Protein AF-A0A7S2MTI2-F1 (afdb_monomer_lite)

Sequence (235 aa):
GKSGCWNAGWGPCGKGGAKDQQDVSSEEQQRKQAYQQQMQQQEEERQAAAKKEAERRKEEMEKRQKEAEEEKQRREEERRKRQEEEEKRRQESSSALVVRKVIQRLRLATAENFEDLRAELERTQTEQLEKMGAQAEKVLQEAEKAMLAAQEKVDQAIAKRQADEQQRLEDEEKRKEDEARIERLAQEASKQVQEAEGSVVAAEADAARPLREAEAAGAPQGVLEAATAAEGQCE

pLDDT: mean 88.63, std 17.16, range [42.16, 98.75]

Foldseek 3Di:
DDDDDDDDDDDDDDDDDDDDPPVVVVVVVVVVVVVVVVVVVVVVVVVVVVVVVVVVVVVVVVVVVVVVVVVVVVVVVVVVVVVVVVVLVVQLVVLLVVLVVLLVVCLVDELVCNVVSVVVNVVSCVVSVVSNPPCNVVSVVSNVVSNVNSVVVRVVVVVVVVVVVVVVVVVVVVVVVVVVVVVVVVVVVVVVVVVVVVVVVVVVVVLCVLVVVQVVVVDPVSNVVSVVVVVVVVD

Secondary structure (DSSP, 8-state):
------------------S-TTTHHHHHHHHHHHHHHHHHHHHHHHHHHHHHHHHHHHHHHHHHHHHHHHHHHHHHHHHHHHHHHHHHHHHHHHHHHHHHHHHHHHTT--TTTHHHHHHHHHHHHHHHHHHHGGGHHHHHHHHHHHHHHHHHHHHHHHHHHHHHHHHHHHHHHHHHHHHHHHHHHHHHHHHHHHHHHHHHHHHHHHHHHHHHHHHHTT-HHHHHHHHHHHHTT--

Radius of gyration: 69.29 Å; chains: 1; bounding box: 134×48×189 Å

Structure (mmCIF, N/CA/C/O backbone):
data_AF-A0A7S2MTI2-F1
#
_entry.id   AF-A0A7S2MTI2-F1
#
loop_
_atom_site.group_PDB
_atom_site.id
_atom_site.type_symbol
_atom_site.label_atom_id
_atom_site.label_alt_id
_atom_site.label_comp_id
_atom_site.label_asym_id
_atom_site.label_entity_id
_atom_site.label_seq_id
_atom_site.pdbx_PDB_ins_code
_atom_site.Cartn_x
_atom_site.Cartn_y
_atom_site.Cartn_z
_atom_site.occupancy
_atom_site.B_iso_or_equiv
_atom_site.auth_seq_id
_atom_site.auth_comp_id
_atom_site.auth_asym_id
_atom_site.auth_atom_id
_atom_site.pdbx_PDB_model_num
ATOM 1 N N . GLY A 1 1 ? 11.494 28.277 -76.753 1.00 51.06 1 GLY A N 1
ATOM 2 C CA . GLY A 1 1 ? 11.684 29.707 -77.072 1.00 51.06 1 GLY A CA 1
ATOM 3 C C . GLY A 1 1 ? 13.153 30.053 -76.939 1.00 51.06 1 GLY A C 1
ATOM 4 O O . GLY A 1 1 ? 13.762 29.556 -76.003 1.00 51.06 1 GLY A O 1
ATOM 5 N N . LYS A 1 2 ? 13.661 30.897 -77.851 1.00 45.78 2 LYS A N 1
ATOM 6 C CA . LYS A 1 2 ? 15.069 31.253 -78.151 1.00 45.78 2 LYS A CA 1
ATOM 7 C C . LYS A 1 2 ? 15.767 30.243 -79.079 1.00 45.78 2 LYS A C 1
ATOM 9 O O . LYS A 1 2 ? 16.134 29.174 -78.623 1.00 45.78 2 LYS A O 1
ATOM 14 N N . SER A 1 3 ? 15.780 30.375 -80.412 1.00 45.09 3 SER A N 1
ATOM 15 C CA . SER A 1 3 ? 16.169 31.477 -81.325 1.00 45.09 3 SER A CA 1
ATOM 16 C C . SER A 1 3 ? 17.665 31.803 -81.285 1.00 45.09 3 SER A C 1
ATOM 18 O O . SER A 1 3 ? 18.121 32.373 -80.298 1.00 45.09 3 SER A O 1
ATOM 20 N N . GLY A 1 4 ? 18.388 31.544 -82.383 1.00 42.84 4 GLY A N 1
ATOM 21 C CA . GLY A 1 4 ? 19.651 32.238 -82.659 1.00 42.84 4 GLY A CA 1
ATOM 22 C C . GLY A 1 4 ? 20.618 31.550 -83.629 1.00 42.84 4 GLY A C 1
ATOM 23 O O . GLY A 1 4 ? 21.446 30.769 -83.191 1.00 42.84 4 GLY A O 1
ATOM 24 N N . CYS A 1 5 ? 20.535 31.958 -84.904 1.00 45.66 5 CYS A N 1
ATOM 25 C CA . CYS A 1 5 ? 21.661 32.306 -85.800 1.00 45.66 5 CYS A CA 1
ATOM 26 C C . CYS A 1 5 ? 22.634 31.180 -86.225 1.00 45.66 5 CYS A C 1
ATOM 28 O O . CYS A 1 5 ? 23.469 30.740 -85.451 1.00 45.66 5 CYS A O 1
ATOM 30 N N . TRP A 1 6 ? 22.548 30.623 -87.443 1.00 47.53 6 TRP A N 1
ATOM 31 C CA . TRP A 1 6 ? 23.002 31.197 -88.731 1.00 47.53 6 TRP A CA 1
ATOM 32 C C . TRP A 1 6 ? 24.351 31.926 -88.630 1.00 47.53 6 TRP A C 1
ATOM 34 O O . TRP A 1 6 ? 24.385 33.095 -88.260 1.00 47.53 6 TRP A O 1
ATOM 44 N N . ASN A 1 7 ? 25.444 31.272 -89.037 1.00 50.16 7 ASN A N 1
ATOM 45 C CA . ASN A 1 7 ? 26.576 31.993 -89.611 1.00 50.16 7 ASN A CA 1
ATOM 46 C C . ASN A 1 7 ? 27.172 31.213 -90.789 1.00 50.16 7 ASN A C 1
ATOM 48 O O . ASN A 1 7 ? 27.677 30.101 -90.639 1.00 50.16 7 ASN A O 1
ATOM 52 N N . ALA A 1 8 ? 27.035 31.816 -91.966 1.00 50.09 8 ALA A N 1
ATOM 53 C CA . ALA A 1 8 ? 27.554 31.360 -93.239 1.00 50.09 8 ALA A CA 1
ATOM 54 C C . ALA A 1 8 ? 28.997 31.855 -93.394 1.00 50.09 8 ALA A C 1
ATOM 56 O O . ALA A 1 8 ? 29.257 33.050 -93.291 1.00 50.09 8 ALA A O 1
ATOM 57 N N . GLY A 1 9 ? 29.924 30.943 -93.676 1.00 42.16 9 GLY A N 1
ATOM 58 C CA . GLY A 1 9 ? 31.305 31.262 -94.025 1.00 42.16 9 GLY A CA 1
ATOM 59 C C . GLY A 1 9 ? 31.715 30.461 -95.250 1.00 42.16 9 GLY A C 1
ATOM 60 O O . GLY A 1 9 ? 32.072 29.294 -95.138 1.00 42.16 9 GLY A O 1
ATOM 61 N N . TRP A 1 10 ? 31.608 31.088 -96.420 1.00 51.41 10 TRP A N 1
ATOM 62 C CA . TRP A 1 10 ? 32.145 30.594 -97.685 1.00 51.41 10 TRP A CA 1
ATOM 63 C C . TRP A 1 10 ? 33.665 30.811 -97.699 1.00 51.41 10 TRP A C 1
ATOM 65 O O . TRP A 1 10 ? 34.132 31.908 -97.399 1.00 51.41 10 TRP A O 1
ATOM 75 N N . GLY A 1 11 ? 34.433 29.783 -98.065 1.00 44.72 11 GLY A N 1
ATOM 76 C CA . GLY A 1 11 ? 35.893 29.827 -98.178 1.00 44.72 11 GLY A CA 1
ATOM 77 C C . GLY A 1 11 ? 36.414 28.781 -99.176 1.00 44.72 11 GLY A C 1
ATOM 78 O O . GLY A 1 11 ? 35.709 27.821 -99.468 1.00 44.72 11 GLY A O 1
ATOM 79 N N . PRO A 1 12 ? 37.600 28.998 -99.764 1.00 46.00 12 PRO A N 1
ATOM 80 C CA . PRO A 1 12 ? 37.848 28.849 -101.199 1.00 46.00 12 PRO A CA 1
ATOM 81 C C . PRO A 1 12 ? 38.158 27.432 -101.706 1.00 46.00 12 PRO A C 1
ATOM 83 O O . PRO A 1 12 ? 38.791 26.610 -101.050 1.00 46.00 12 PRO A O 1
ATOM 86 N N . CYS A 1 13 ? 37.763 27.220 -102.964 1.00 49.97 13 CYS A N 1
ATOM 87 C CA . CYS A 1 13 ? 38.077 26.077 -103.812 1.00 49.97 13 CYS A CA 1
ATOM 88 C C . CYS A 1 13 ? 39.575 26.069 -104.184 1.00 49.97 13 CYS A C 1
ATOM 90 O O . CYS A 1 13 ? 40.018 26.855 -105.022 1.00 49.97 13 CYS A O 1
ATOM 92 N N . GLY A 1 14 ? 40.353 25.183 -103.556 1.00 43.22 14 GLY A N 1
ATOM 93 C CA . GLY A 1 14 ? 41.738 24.881 -103.920 1.00 43.22 14 GLY A CA 1
ATOM 94 C C . GLY A 1 14 ? 41.812 23.645 -104.818 1.00 43.22 14 GLY A C 1
ATOM 95 O O . GLY A 1 14 ? 41.554 22.532 -104.370 1.00 43.22 14 GLY A O 1
ATOM 96 N N . LYS A 1 15 ? 42.169 23.845 -106.091 1.00 49.91 15 LYS A N 1
ATOM 97 C CA . LYS A 1 15 ? 42.568 22.787 -107.032 1.00 49.91 15 LYS A CA 1
ATOM 98 C C . LYS A 1 15 ? 44.021 22.390 -106.748 1.00 49.91 15 LYS A C 1
ATOM 100 O O . LYS A 1 15 ? 44.898 23.241 -106.856 1.00 49.91 15 LYS A O 1
ATOM 105 N N . GLY A 1 16 ? 44.294 21.115 -106.471 1.00 43.16 16 GLY A N 1
ATOM 106 C CA . GLY A 1 16 ? 45.667 20.609 -106.416 1.00 43.16 16 GLY A CA 1
ATOM 107 C C . GLY A 1 16 ? 45.765 19.102 -106.178 1.00 43.16 16 GLY A C 1
ATOM 108 O O . GLY A 1 16 ? 45.146 18.587 -105.258 1.00 43.16 16 GLY A O 1
ATOM 109 N N . GLY A 1 17 ? 46.582 18.427 -106.995 1.00 43.75 17 GLY A N 1
ATOM 110 C CA . GLY A 1 17 ? 47.286 17.200 -106.602 1.00 43.75 17 GLY A CA 1
ATOM 111 C C . GLY A 1 17 ? 46.591 15.866 -106.875 1.00 43.75 17 GLY A C 1
ATOM 112 O O . GLY A 1 17 ? 46.152 15.195 -105.954 1.00 43.75 17 GLY A O 1
ATOM 113 N N . ALA A 1 18 ? 46.571 15.427 -108.134 1.00 48.16 18 ALA A N 1
ATOM 114 C CA . ALA A 1 18 ? 46.294 14.039 -108.506 1.00 48.16 18 ALA A CA 1
ATOM 115 C C . ALA A 1 18 ? 47.608 13.379 -108.951 1.00 48.16 18 ALA A C 1
ATOM 117 O O . ALA A 1 18 ? 47.920 13.436 -110.139 1.00 48.16 18 ALA A O 1
ATOM 118 N N . LYS A 1 19 ? 48.416 12.867 -108.006 1.00 43.97 19 LYS A N 1
ATOM 119 C CA . LYS A 1 19 ? 49.593 11.991 -108.238 1.00 43.97 19 LYS A CA 1
ATOM 120 C C . LYS A 1 19 ? 50.257 11.576 -106.904 1.00 43.97 19 LYS A C 1
ATOM 122 O O . LYS A 1 19 ? 51.413 11.877 -106.688 1.00 43.97 19 LYS A O 1
ATOM 127 N N . ASP A 1 20 ? 49.511 10.923 -106.009 1.00 49.47 20 ASP A N 1
ATOM 128 C CA . ASP A 1 20 ? 50.047 10.228 -104.811 1.00 49.47 20 ASP A CA 1
ATOM 129 C C . ASP A 1 20 ? 48.994 9.235 -104.274 1.00 49.47 20 ASP A C 1
ATOM 131 O O . ASP A 1 20 ? 48.514 9.312 -103.151 1.00 49.47 20 ASP A O 1
ATOM 135 N N . GLN A 1 21 ? 48.497 8.350 -105.145 1.00 50.41 21 GLN A N 1
ATOM 136 C CA . GLN A 1 21 ? 47.276 7.571 -104.878 1.00 50.41 21 GLN A CA 1
ATOM 137 C C . GLN A 1 21 ? 47.534 6.164 -104.303 1.00 50.41 21 GLN A C 1
ATOM 139 O O . GLN A 1 21 ? 46.580 5.484 -103.937 1.00 50.41 21 GLN A O 1
ATOM 144 N N . GLN A 1 22 ? 48.793 5.718 -104.207 1.00 51.19 22 GLN A N 1
ATOM 145 C CA . GLN A 1 22 ? 49.124 4.357 -103.756 1.00 51.19 22 GLN A CA 1
ATOM 146 C C . GLN A 1 22 ? 49.671 4.266 -102.319 1.00 51.19 22 GLN A C 1
ATOM 148 O O . GLN A 1 22 ? 49.410 3.254 -101.674 1.00 51.19 22 GLN A O 1
ATOM 153 N N . ASP A 1 23 ? 50.292 5.316 -101.765 1.00 55.19 23 ASP A N 1
ATOM 154 C CA . ASP A 1 23 ? 50.734 5.324 -100.352 1.00 55.19 23 ASP A CA 1
ATOM 155 C C . ASP A 1 23 ? 49.615 5.696 -99.355 1.00 55.19 23 ASP A C 1
ATOM 157 O O . ASP A 1 23 ? 49.581 5.198 -98.228 1.00 55.19 23 ASP A O 1
ATOM 161 N N . VAL A 1 24 ? 48.607 6.466 -99.787 1.00 60.56 24 VAL A N 1
ATOM 162 C CA . VAL A 1 24 ? 47.475 6.906 -98.938 1.00 60.56 24 VAL A CA 1
ATOM 163 C C . VAL A 1 24 ? 46.605 5.729 -98.458 1.00 60.56 24 VAL A C 1
ATOM 165 O O . VAL A 1 24 ? 46.012 5.785 -97.380 1.00 60.56 24 VAL A O 1
ATOM 168 N N . SER A 1 25 ? 46.562 4.622 -99.211 1.00 71.56 25 SER A N 1
ATOM 169 C CA . SER A 1 25 ? 45.742 3.451 -98.862 1.00 71.56 25 SER A CA 1
ATOM 170 C C . SER A 1 25 ? 46.295 2.647 -97.676 1.00 71.56 25 SER A C 1
ATOM 172 O O . SER A 1 25 ? 45.511 2.031 -96.953 1.00 71.56 25 SER A O 1
ATOM 174 N N . SER A 1 26 ? 47.617 2.633 -97.466 1.00 78.81 26 SER A N 1
ATOM 175 C CA . SER A 1 26 ? 48.252 1.895 -96.360 1.00 78.81 26 SER A CA 1
ATOM 176 C C . SER A 1 26 ? 48.113 2.653 -95.033 1.00 78.81 26 SER A C 1
ATOM 178 O O . SER A 1 26 ? 47.721 2.075 -94.016 1.00 78.81 26 SER A O 1
ATOM 180 N N . GLU A 1 27 ? 48.317 3.976 -95.050 1.00 81.44 27 GLU A N 1
ATOM 181 C CA . GLU A 1 27 ? 48.109 4.839 -93.878 1.00 81.44 27 GLU A CA 1
ATOM 182 C C . GLU A 1 27 ? 46.642 4.875 -93.428 1.00 81.44 27 GLU A C 1
ATOM 184 O O . GLU A 1 27 ? 46.359 4.870 -92.229 1.00 81.44 27 GLU A O 1
ATOM 189 N N . GLU A 1 28 ? 45.683 4.873 -94.360 1.00 85.25 28 GLU A N 1
ATOM 190 C CA . GLU A 1 28 ? 44.257 4.834 -94.019 1.00 85.25 28 GLU A CA 1
ATOM 191 C C . GLU A 1 28 ? 43.874 3.515 -93.327 1.00 85.25 28 GLU A C 1
ATOM 193 O O . GLU A 1 28 ? 43.095 3.509 -92.368 1.00 85.25 28 GLU A O 1
ATOM 198 N N . GLN A 1 29 ? 44.453 2.393 -93.764 1.00 87.44 29 GLN A N 1
ATOM 199 C CA . GLN A 1 29 ? 44.225 1.091 -93.142 1.00 87.44 29 GLN A CA 1
ATOM 200 C C . GLN A 1 29 ? 44.836 1.019 -91.732 1.00 87.44 29 GLN A C 1
ATOM 202 O O . GLN A 1 29 ? 44.171 0.537 -90.811 1.00 87.44 29 GLN A O 1
ATOM 207 N N . GLN A 1 30 ? 46.035 1.575 -91.527 1.00 88.62 30 GLN A N 1
ATOM 208 C CA . GLN A 1 30 ? 46.644 1.698 -90.195 1.00 88.62 30 GLN A CA 1
ATOM 209 C C . GLN A 1 30 ? 45.837 2.626 -89.271 1.00 88.62 30 GLN A C 1
ATOM 211 O O . GLN A 1 30 ? 45.595 2.280 -88.114 1.00 88.62 30 GLN A O 1
ATOM 216 N N . ARG A 1 31 ? 45.330 3.762 -89.775 1.00 90.88 31 ARG A N 1
ATOM 217 C CA . ARG A 1 31 ? 44.447 4.666 -89.012 1.00 90.88 31 ARG A CA 1
ATOM 218 C C . ARG A 1 31 ? 43.143 3.988 -88.594 1.00 90.88 31 ARG A C 1
ATOM 220 O O . ARG A 1 31 ? 42.704 4.177 -87.462 1.00 90.88 31 ARG A O 1
ATOM 227 N N . LYS A 1 32 ? 42.539 3.171 -89.465 1.00 91.94 32 LYS A N 1
ATOM 228 C CA . LYS A 1 32 ? 41.334 2.388 -89.133 1.00 91.94 32 LYS A CA 1
ATOM 229 C C . LYS A 1 32 ? 41.604 1.360 -88.033 1.00 91.94 32 LYS A C 1
ATOM 231 O O . LYS A 1 32 ? 40.787 1.239 -87.124 1.00 91.94 32 LYS A O 1
ATOM 236 N N . GLN A 1 33 ? 42.740 0.661 -88.078 1.00 92.00 33 GLN A N 1
ATOM 237 C CA . GLN A 1 33 ? 43.124 -0.295 -87.031 1.00 92.00 33 GLN A CA 1
ATOM 238 C C . GLN A 1 33 ? 43.413 0.398 -85.692 1.00 92.00 33 GLN A C 1
ATOM 240 O O . GLN A 1 33 ? 42.895 -0.038 -84.666 1.00 92.00 33 GLN A O 1
ATOM 245 N N . ALA A 1 34 ? 44.156 1.508 -85.696 1.00 93.50 34 ALA A N 1
ATOM 246 C CA . ALA A 1 34 ? 44.421 2.291 -84.488 1.00 93.50 34 ALA A CA 1
ATOM 247 C C . ALA A 1 34 ? 43.129 2.855 -83.871 1.00 93.50 34 ALA A C 1
ATOM 249 O O . ALA A 1 34 ? 42.948 2.802 -82.657 1.00 93.50 34 ALA A O 1
ATOM 250 N N . TYR A 1 35 ? 42.194 3.330 -84.700 1.00 95.12 35 TYR A N 1
ATOM 251 C CA . TYR A 1 35 ? 40.884 3.794 -84.242 1.00 95.12 35 TYR A CA 1
ATOM 252 C C . TYR A 1 35 ? 40.043 2.664 -83.630 1.00 95.12 35 TYR A C 1
ATOM 254 O O . TYR A 1 35 ? 39.445 2.847 -82.572 1.00 95.12 35 TYR A O 1
ATOM 262 N N . GLN A 1 36 ? 40.023 1.479 -84.251 1.00 95.19 36 GLN A N 1
ATOM 263 C CA . GLN A 1 36 ? 39.337 0.310 -83.688 1.00 95.19 36 GLN A CA 1
ATOM 264 C C . GLN A 1 36 ? 39.935 -0.108 -82.340 1.00 95.19 36 GLN A C 1
ATOM 266 O O . GLN A 1 36 ? 39.184 -0.357 -81.400 1.00 95.19 36 GLN A O 1
ATOM 271 N N . GLN A 1 37 ? 41.265 -0.126 -82.223 1.00 95.00 37 GLN A N 1
ATOM 272 C CA . GLN A 1 37 ? 41.947 -0.418 -80.958 1.00 95.00 37 GLN A 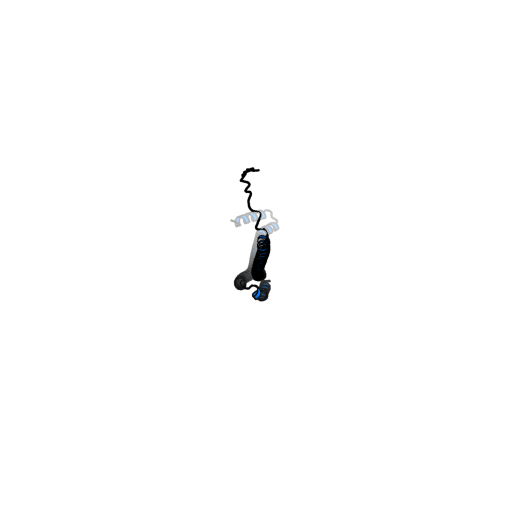CA 1
ATOM 273 C C . GLN A 1 37 ? 41.635 0.634 -79.886 1.00 95.00 37 GLN A C 1
ATOM 275 O O . GLN A 1 37 ? 41.345 0.278 -78.747 1.00 95.00 37 GLN A O 1
ATOM 280 N N . GLN A 1 38 ? 41.616 1.921 -80.244 1.00 95.69 38 GLN A N 1
ATOM 281 C CA . GLN A 1 38 ? 41.264 3.002 -79.320 1.00 95.69 38 GLN A CA 1
ATOM 282 C C . GLN A 1 38 ? 39.811 2.895 -78.830 1.00 95.69 38 GLN A C 1
ATOM 284 O O . GLN A 1 38 ? 39.540 3.107 -77.648 1.00 95.69 38 GLN A O 1
ATOM 289 N N . MET A 1 39 ? 38.877 2.537 -79.715 1.00 96.06 39 MET A N 1
ATOM 290 C CA . MET A 1 39 ? 37.476 2.311 -79.347 1.00 96.06 39 MET A CA 1
ATOM 291 C C . MET A 1 39 ? 37.316 1.109 -78.409 1.00 96.06 39 MET A C 1
ATOM 293 O O . MET A 1 39 ? 36.584 1.211 -77.428 1.00 96.06 39 MET A O 1
ATOM 297 N N . GLN A 1 40 ? 38.027 0.005 -78.666 1.00 95.38 40 GLN A N 1
ATOM 298 C CA . GLN A 1 40 ? 38.024 -1.172 -77.789 1.00 95.38 40 GLN A CA 1
ATOM 299 C C . GLN A 1 40 ? 38.570 -0.842 -76.395 1.00 95.38 40 GLN A C 1
ATOM 301 O O . GLN A 1 40 ? 37.923 -1.163 -75.402 1.00 95.38 40 GLN A O 1
ATOM 306 N N . GLN A 1 41 ? 39.694 -0.123 -76.310 1.00 95.56 41 GLN A N 1
ATOM 307 C CA . GLN A 1 41 ? 40.256 0.319 -75.027 1.00 95.56 41 GLN A CA 1
ATOM 308 C C . GLN A 1 41 ? 39.281 1.217 -74.257 1.00 95.56 41 GLN A C 1
ATOM 310 O O . GLN A 1 41 ? 39.062 1.017 -73.064 1.00 95.56 41 GLN A O 1
ATOM 315 N N . GLN A 1 42 ? 38.635 2.168 -74.938 1.00 95.69 42 GLN A N 1
ATOM 316 C CA . GLN A 1 42 ? 37.648 3.040 -74.301 1.00 95.69 42 GLN A CA 1
ATOM 317 C C . GLN A 1 42 ? 36.423 2.260 -73.796 1.00 95.69 42 GLN A C 1
ATOM 319 O O . GLN A 1 42 ? 35.852 2.603 -72.757 1.00 95.69 42 GLN A O 1
ATOM 324 N N . GLU A 1 43 ? 35.991 1.230 -74.521 1.00 96.44 43 GLU A N 1
ATOM 325 C CA . GLU A 1 43 ? 34.884 0.379 -74.096 1.00 96.44 43 GLU A CA 1
ATOM 326 C C . GLU A 1 43 ? 35.264 -0.476 -72.880 1.00 96.44 43 GLU A C 1
ATOM 328 O O . GLU A 1 43 ? 34.506 -0.514 -71.909 1.00 96.44 43 GLU A O 1
ATOM 333 N N . GLU A 1 44 ? 36.452 -1.082 -72.877 1.00 96.75 44 GLU A N 1
ATOM 334 C CA . GLU A 1 44 ? 36.972 -1.843 -71.736 1.00 96.75 44 GLU A CA 1
ATOM 335 C C . GLU A 1 44 ? 37.110 -0.971 -70.480 1.00 96.75 44 GLU A C 1
ATOM 337 O O . GLU A 1 44 ? 36.664 -1.373 -69.402 1.00 96.75 44 GLU A O 1
ATOM 342 N N . GLU A 1 45 ? 37.631 0.253 -70.606 1.00 96.38 45 GLU A N 1
ATOM 343 C CA . GLU A 1 45 ? 37.718 1.208 -69.496 1.00 96.38 45 GLU A CA 1
ATOM 344 C C . GLU A 1 45 ? 36.335 1.585 -68.949 1.00 96.38 45 GLU A C 1
ATOM 346 O O . GLU A 1 45 ? 36.132 1.612 -67.731 1.00 96.38 45 GLU A O 1
ATOM 351 N N . ARG A 1 46 ? 35.349 1.825 -69.826 1.00 96.31 46 ARG A N 1
ATOM 352 C CA . ARG A 1 46 ? 33.964 2.106 -69.412 1.00 96.31 46 ARG A CA 1
ATOM 353 C C . ARG A 1 46 ? 33.333 0.914 -68.705 1.00 96.31 46 ARG A C 1
ATOM 355 O O . ARG A 1 46 ? 32.675 1.097 -67.681 1.00 96.31 46 ARG A O 1
ATOM 362 N N . GLN A 1 47 ? 33.543 -0.298 -69.214 1.00 96.50 47 GLN A N 1
ATOM 363 C CA . GLN A 1 47 ? 33.041 -1.517 -68.583 1.00 96.50 47 GLN A CA 1
ATOM 364 C C . GLN A 1 47 ? 33.703 -1.758 -67.219 1.00 96.50 47 GLN A C 1
ATOM 366 O O . GLN A 1 47 ? 33.016 -2.120 -66.262 1.00 96.50 47 GLN A O 1
ATOM 371 N N . ALA A 1 48 ? 35.010 -1.520 -67.094 1.00 97.06 48 ALA A N 1
ATOM 372 C CA . ALA A 1 48 ? 35.734 -1.634 -65.831 1.00 97.06 48 ALA A CA 1
ATOM 373 C C . ALA A 1 48 ? 35.264 -0.590 -64.803 1.00 97.06 48 ALA A C 1
ATOM 375 O O . ALA A 1 48 ? 35.007 -0.936 -63.646 1.00 97.06 48 ALA A O 1
ATOM 376 N N . ALA A 1 49 ? 35.077 0.666 -65.221 1.00 96.75 49 ALA A N 1
ATOM 377 C CA . ALA A 1 49 ? 34.549 1.728 -64.367 1.00 96.75 49 ALA A CA 1
ATOM 378 C C . ALA A 1 49 ? 33.121 1.418 -63.888 1.00 96.75 49 ALA A C 1
ATOM 380 O O . ALA A 1 49 ? 32.843 1.517 -62.692 1.00 96.75 49 ALA A O 1
ATOM 381 N N . ALA A 1 50 ? 32.246 0.958 -64.788 1.00 97.12 50 ALA A N 1
ATOM 382 C CA . ALA A 1 50 ? 30.877 0.574 -64.452 1.00 97.12 50 ALA A CA 1
ATOM 383 C C . ALA A 1 50 ? 30.826 -0.612 -63.474 1.00 97.12 50 ALA A C 1
ATOM 385 O O . ALA A 1 50 ? 30.042 -0.593 -62.524 1.00 97.12 50 ALA A O 1
ATOM 386 N N . LYS A 1 51 ? 31.686 -1.627 -63.654 1.00 97.00 51 LYS A N 1
ATOM 387 C CA . LYS A 1 51 ? 31.801 -2.759 -62.717 1.00 97.00 51 LYS A CA 1
ATOM 388 C C . LYS A 1 51 ? 32.251 -2.300 -61.329 1.00 97.00 51 LYS A C 1
ATOM 390 O O . LYS A 1 51 ? 31.622 -2.674 -60.343 1.00 97.00 51 LYS A O 1
ATOM 395 N N . LYS A 1 52 ? 33.270 -1.438 -61.254 1.00 97.38 52 LYS A N 1
ATOM 396 C CA . LYS A 1 52 ? 33.779 -0.891 -59.986 1.00 97.38 52 LYS A CA 1
ATOM 397 C C . LYS A 1 52 ? 32.751 -0.009 -59.269 1.00 97.38 52 LYS A C 1
ATOM 399 O O . LYS A 1 52 ? 32.653 -0.049 -58.046 1.00 97.38 52 LYS A O 1
ATOM 404 N N . GLU A 1 53 ? 31.973 0.783 -60.004 1.00 97.31 53 GLU A N 1
ATOM 405 C CA . GLU A 1 53 ? 30.879 1.575 -59.429 1.00 97.31 53 GLU A CA 1
ATOM 406 C C . GLU A 1 53 ? 29.738 0.681 -58.922 1.00 97.31 53 GLU A C 1
ATOM 408 O O . GLU A 1 53 ? 29.217 0.904 -57.829 1.00 97.31 53 GLU A O 1
ATOM 413 N N . ALA A 1 54 ? 29.376 -0.359 -59.677 1.00 97.31 54 ALA A N 1
ATOM 414 C CA . ALA A 1 54 ? 28.356 -1.318 -59.268 1.00 97.31 54 ALA A CA 1
ATOM 415 C C . ALA A 1 54 ? 28.762 -2.101 -58.007 1.00 97.31 54 ALA A C 1
ATOM 417 O O . ALA A 1 54 ? 27.920 -2.325 -57.140 1.00 97.31 54 ALA A O 1
ATOM 418 N N . GLU A 1 55 ? 30.032 -2.489 -57.885 1.00 97.38 55 GLU A N 1
ATOM 419 C CA . GLU A 1 55 ? 30.576 -3.148 -56.692 1.00 97.38 55 GLU A CA 1
ATOM 420 C C . GLU A 1 55 ? 30.535 -2.221 -55.471 1.00 97.38 55 GLU A C 1
ATOM 422 O O . GLU A 1 55 ? 29.939 -2.583 -54.459 1.00 97.38 55 GLU A O 1
ATOM 427 N N . ARG A 1 56 ? 31.009 -0.972 -55.604 1.00 97.44 56 ARG A N 1
ATOM 428 C CA . ARG A 1 56 ? 30.917 0.039 -54.534 1.00 97.44 56 ARG A CA 1
ATOM 429 C C . ARG A 1 56 ? 29.483 0.281 -54.067 1.00 97.44 56 ARG A C 1
ATOM 431 O O . ARG A 1 56 ? 29.235 0.380 -52.870 1.00 97.44 56 ARG A O 1
ATOM 438 N N . ARG A 1 57 ? 28.523 0.345 -54.997 1.00 97.25 57 ARG A N 1
ATOM 439 C CA . ARG A 1 57 ? 27.098 0.493 -54.656 1.00 97.25 57 ARG A CA 1
ATOM 440 C C . ARG A 1 57 ? 26.546 -0.721 -53.912 1.00 97.25 57 ARG A C 1
ATOM 442 O O . ARG A 1 57 ? 25.721 -0.548 -53.019 1.00 97.25 57 ARG A O 1
ATOM 449 N N . LYS A 1 58 ? 26.973 -1.938 -54.267 1.00 97.56 58 LYS A N 1
ATOM 450 C CA . LYS A 1 58 ? 26.570 -3.159 -53.553 1.00 97.56 58 LYS A CA 1
ATOM 451 C C . LYS A 1 58 ? 27.131 -3.183 -52.134 1.00 97.56 58 LYS A C 1
ATOM 453 O O . LYS A 1 58 ? 26.361 -3.422 -51.213 1.00 97.56 58 LYS A O 1
ATOM 458 N N . GLU A 1 59 ? 28.412 -2.863 -51.958 1.00 97.81 59 GLU A N 1
ATOM 459 C CA . GLU A 1 59 ? 29.046 -2.777 -50.635 1.00 97.81 59 GLU A CA 1
ATOM 460 C C . GLU A 1 59 ? 28.387 -1.710 -49.749 1.00 97.81 59 GLU A C 1
ATOM 462 O O . GLU A 1 59 ? 28.128 -1.959 -48.573 1.00 97.81 59 GLU A O 1
ATOM 467 N N . GLU A 1 60 ? 28.056 -0.538 -50.303 1.00 97.69 60 GLU A N 1
ATOM 468 C CA . GLU A 1 60 ? 27.360 0.523 -49.565 1.00 97.69 60 GLU A CA 1
ATOM 469 C C . GLU A 1 60 ? 25.944 0.098 -49.153 1.00 97.69 60 GLU A C 1
ATOM 471 O O . GLU A 1 60 ? 25.540 0.316 -48.010 1.00 97.69 60 GLU A O 1
ATOM 476 N N . MET A 1 61 ? 25.195 -0.548 -50.053 1.00 97.00 61 MET A N 1
ATOM 477 C CA . MET A 1 61 ? 23.868 -1.072 -49.725 1.00 97.00 61 MET A CA 1
ATOM 478 C C . MET A 1 61 ? 23.935 -2.184 -48.680 1.00 97.00 61 MET A C 1
ATOM 480 O O . MET A 1 61 ? 23.120 -2.184 -47.762 1.00 97.00 61 MET A O 1
ATOM 484 N N . GLU A 1 62 ? 24.901 -3.096 -48.775 1.00 97.75 62 GLU A N 1
ATOM 485 C CA . GLU A 1 62 ? 25.089 -4.163 -47.793 1.00 97.75 62 GLU A CA 1
ATOM 486 C C . GLU A 1 62 ? 25.489 -3.595 -46.427 1.00 97.75 62 GLU A C 1
ATOM 488 O O . GLU A 1 62 ? 24.917 -3.978 -45.408 1.00 97.75 62 GLU A O 1
ATOM 493 N N . LYS A 1 63 ? 26.409 -2.624 -46.390 1.00 97.94 63 LYS A N 1
ATOM 494 C CA . LYS A 1 63 ? 26.790 -1.936 -45.153 1.00 97.94 63 LYS A CA 1
ATOM 495 C C . LYS A 1 63 ? 25.596 -1.217 -44.528 1.00 97.94 63 LYS A C 1
ATOM 497 O O . LYS A 1 63 ? 25.352 -1.369 -43.336 1.00 97.94 63 LYS A O 1
ATOM 502 N N . ARG A 1 64 ? 24.803 -0.507 -45.333 1.00 97.69 64 ARG A N 1
ATOM 503 C CA . ARG A 1 64 ? 23.594 0.181 -44.865 1.00 97.69 64 ARG A CA 1
ATOM 504 C C . ARG A 1 64 ? 22.519 -0.792 -44.379 1.00 97.69 64 ARG A C 1
ATOM 506 O O . ARG A 1 64 ? 21.807 -0.476 -43.432 1.00 97.69 64 ARG A O 1
ATOM 513 N N . GLN A 1 65 ? 22.391 -1.958 -45.011 1.00 96.69 65 GLN A N 1
ATOM 514 C CA . GLN A 1 65 ? 21.486 -3.016 -44.558 1.00 96.69 65 GLN A CA 1
ATOM 515 C C . GLN A 1 65 ? 21.938 -3.599 -43.217 1.00 96.69 65 GLN A C 1
ATOM 517 O O . GLN A 1 65 ? 21.108 -3.712 -42.319 1.00 96.69 65 GLN A O 1
ATOM 522 N N . LYS A 1 66 ? 23.237 -3.878 -43.049 1.00 97.81 66 LYS A N 1
ATOM 523 C CA . LYS A 1 66 ? 23.805 -4.361 -41.780 1.00 97.81 66 LYS A CA 1
ATOM 524 C C . LYS A 1 66 ? 23.623 -3.348 -40.651 1.00 97.81 66 LYS A C 1
ATOM 526 O O . LYS A 1 66 ? 23.112 -3.705 -39.598 1.00 97.81 66 LYS A O 1
ATOM 531 N N . GLU A 1 67 ? 23.947 -2.078 -40.890 1.00 97.75 67 GLU A N 1
ATOM 532 C CA . GLU A 1 67 ? 23.758 -1.011 -39.897 1.00 97.75 67 GLU A CA 1
ATOM 533 C C . GLU A 1 67 ? 22.277 -0.837 -39.515 1.00 97.75 67 GLU A C 1
ATOM 535 O O . GLU A 1 67 ? 21.957 -0.690 -38.337 1.00 97.75 67 GLU A O 1
ATOM 540 N N . ALA A 1 68 ? 21.355 -0.914 -40.484 1.00 98.00 68 ALA A N 1
ATOM 541 C CA . ALA A 1 68 ? 19.919 -0.824 -40.217 1.00 98.00 68 ALA A CA 1
ATOM 542 C C . ALA A 1 68 ? 19.371 -2.044 -39.453 1.00 98.00 68 ALA A C 1
ATOM 544 O O . ALA A 1 68 ? 18.473 -1.895 -38.622 1.00 98.00 68 ALA A O 1
ATOM 545 N N . GLU A 1 69 ? 19.887 -3.244 -39.725 1.00 97.88 69 GLU A N 1
ATOM 546 C CA . GLU A 1 69 ? 19.512 -4.461 -39.004 1.00 97.88 69 GLU A CA 1
ATOM 547 C C . GLU A 1 69 ? 20.036 -4.439 -37.564 1.00 97.88 69 GLU A C 1
ATOM 549 O O . GLU A 1 69 ? 19.259 -4.667 -36.637 1.00 97.88 69 GLU A O 1
ATOM 554 N N . GLU A 1 70 ? 21.303 -4.070 -37.355 1.00 98.00 70 GLU A N 1
ATOM 555 C CA . GLU A 1 70 ? 21.891 -3.913 -36.020 1.00 98.00 70 GLU A CA 1
ATOM 556 C C . GLU A 1 70 ? 21.171 -2.831 -35.202 1.00 98.00 70 GLU A C 1
ATOM 558 O O . GLU A 1 70 ? 20.879 -3.029 -34.020 1.00 98.00 70 GLU A O 1
ATOM 563 N N . GLU A 1 71 ? 20.826 -1.693 -35.814 1.00 97.62 71 GLU A N 1
ATOM 564 C CA . GLU A 1 71 ? 20.057 -0.645 -35.141 1.00 97.62 71 GLU A CA 1
ATOM 565 C C . GLU A 1 71 ? 18.652 -1.134 -34.759 1.00 97.62 71 GLU A C 1
ATOM 567 O O . GLU A 1 71 ? 18.170 -0.855 -33.656 1.00 97.62 71 GLU A O 1
ATOM 572 N N . LYS A 1 72 ? 17.992 -1.893 -35.640 1.00 97.44 72 LYS A N 1
ATOM 573 C CA . LYS A 1 72 ? 16.676 -2.470 -35.357 1.00 97.44 72 LYS A CA 1
ATOM 574 C C . LYS A 1 72 ? 16.746 -3.489 -34.218 1.00 97.44 72 LYS A C 1
ATOM 576 O O . LYS A 1 72 ? 15.910 -3.420 -33.319 1.00 97.44 72 LYS A O 1
ATOM 581 N N . GLN A 1 73 ? 17.754 -4.361 -34.211 1.00 97.94 73 GLN A N 1
ATOM 582 C CA . GLN A 1 73 ? 17.982 -5.325 -33.130 1.00 97.94 73 GLN A CA 1
ATOM 583 C C . GLN A 1 73 ? 18.227 -4.613 -31.792 1.00 97.94 73 GLN A C 1
ATOM 585 O O . GLN A 1 73 ? 17.549 -4.914 -30.811 1.00 97.94 73 GLN A O 1
ATOM 590 N N . ARG A 1 74 ? 19.081 -3.579 -31.761 1.00 98.06 74 ARG A N 1
ATOM 591 C CA . ARG A 1 74 ? 19.311 -2.770 -30.547 1.00 98.06 74 ARG A CA 1
ATOM 592 C C . ARG A 1 74 ? 18.029 -2.121 -30.020 1.00 98.06 74 ARG A C 1
ATOM 594 O O . ARG A 1 74 ? 17.782 -2.137 -28.815 1.00 98.06 74 ARG A O 1
ATOM 601 N N . ARG A 1 75 ? 17.192 -1.573 -30.908 1.00 97.69 75 ARG A N 1
ATOM 602 C CA . ARG A 1 75 ? 15.904 -0.961 -30.531 1.00 97.69 75 ARG A CA 1
ATOM 603 C C . ARG A 1 75 ? 14.905 -1.990 -29.993 1.00 97.69 75 ARG A C 1
ATOM 605 O O . ARG A 1 75 ? 14.149 -1.678 -29.072 1.00 97.69 75 ARG A O 1
ATOM 612 N N . GLU A 1 76 ? 14.873 -3.195 -30.557 1.00 97.75 76 GLU A N 1
ATOM 613 C CA . GLU A 1 76 ? 14.003 -4.279 -30.088 1.00 97.75 76 GLU A CA 1
ATOM 614 C C . GLU A 1 76 ? 14.444 -4.811 -28.716 1.00 97.75 76 GLU A C 1
ATOM 616 O O . GLU A 1 76 ? 13.595 -4.995 -27.842 1.00 97.75 76 GLU A O 1
ATOM 621 N N . GLU A 1 77 ? 15.750 -4.964 -28.480 1.00 97.88 77 GLU A N 1
ATOM 622 C CA . GLU A 1 77 ? 16.301 -5.366 -27.179 1.00 97.88 77 GLU A CA 1
ATOM 623 C C . GLU A 1 77 ? 16.038 -4.326 -26.082 1.00 97.88 77 GLU A C 1
ATOM 625 O O . GLU A 1 77 ? 15.578 -4.683 -24.994 1.00 97.88 77 GLU A O 1
ATOM 630 N N . GLU A 1 78 ? 16.253 -3.035 -26.359 1.00 97.88 78 GLU A N 1
ATOM 631 C CA . GLU A 1 78 ? 15.959 -1.962 -25.400 1.00 97.88 78 GLU A CA 1
ATOM 632 C C . GLU A 1 78 ? 14.462 -1.911 -25.064 1.00 97.88 78 GLU A C 1
ATOM 634 O O . GLU A 1 78 ? 14.076 -1.823 -23.892 1.00 97.88 78 GLU A O 1
ATOM 639 N N . ARG A 1 79 ? 13.596 -2.029 -26.080 1.00 97.50 79 ARG A N 1
ATOM 640 C CA . ARG A 1 79 ? 12.143 -2.073 -25.884 1.00 97.50 79 ARG A CA 1
ATOM 641 C C . ARG A 1 79 ? 11.732 -3.286 -25.056 1.00 97.50 79 ARG A C 1
ATOM 643 O O . ARG A 1 79 ? 10.890 -3.138 -24.170 1.00 97.50 79 ARG A O 1
ATOM 650 N N . ARG A 1 80 ? 12.320 -4.455 -25.315 1.00 97.75 80 ARG A N 1
ATOM 651 C CA . ARG A 1 80 ? 12.051 -5.679 -24.557 1.00 97.75 80 ARG A CA 1
ATOM 652 C C . ARG A 1 80 ? 12.478 -5.529 -23.098 1.00 97.75 80 ARG A C 1
ATOM 654 O O . ARG A 1 80 ? 11.667 -5.776 -22.212 1.00 97.75 80 ARG A O 1
ATOM 661 N N . LYS A 1 81 ? 13.690 -5.031 -22.836 1.00 98.31 81 LYS A N 1
ATOM 662 C CA . LYS A 1 81 ? 14.172 -4.781 -21.469 1.00 98.31 81 LYS A CA 1
ATOM 663 C C . LYS A 1 81 ? 13.265 -3.803 -20.717 1.00 98.31 81 LYS A C 1
ATOM 665 O O . LYS A 1 81 ? 12.906 -4.049 -19.568 1.00 98.31 81 LYS A O 1
ATOM 670 N N . ARG A 1 82 ? 12.826 -2.729 -21.380 1.00 98.12 82 ARG A N 1
ATOM 671 C CA . ARG A 1 82 ? 11.896 -1.751 -20.797 1.00 98.12 82 ARG A CA 1
ATOM 672 C C . ARG A 1 82 ? 10.531 -2.361 -20.465 1.00 98.12 82 ARG A C 1
ATOM 674 O O . ARG A 1 82 ? 9.960 -2.026 -19.431 1.00 98.12 82 ARG A O 1
ATOM 681 N N . GLN A 1 83 ? 10.014 -3.246 -21.318 1.00 98.12 83 GLN A N 1
ATOM 682 C CA . GLN A 1 83 ? 8.755 -3.955 -21.068 1.00 98.12 83 GLN A CA 1
ATOM 683 C C . GLN A 1 83 ? 8.868 -4.917 -19.881 1.00 98.12 83 GLN A C 1
ATOM 685 O O . GLN A 1 83 ? 7.990 -4.912 -19.023 1.00 98.12 83 GLN A O 1
ATOM 690 N N . GLU A 1 84 ? 9.961 -5.679 -19.789 1.00 97.75 84 GLU A N 1
ATOM 691 C CA . GLU A 1 84 ? 10.208 -6.602 -18.673 1.00 97.75 84 GLU A CA 1
ATOM 692 C C . GLU A 1 84 ? 10.334 -5.854 -17.329 1.00 97.75 84 GLU A C 1
ATOM 694 O O . GLU A 1 84 ? 9.792 -6.293 -16.314 1.00 97.75 84 GLU A O 1
ATOM 699 N N . GLU A 1 85 ? 10.997 -4.693 -17.302 1.00 97.12 85 GLU A N 1
ATOM 700 C CA . GLU A 1 85 ? 11.083 -3.848 -16.101 1.00 97.12 85 GLU A CA 1
ATOM 701 C C . GLU A 1 85 ? 9.727 -3.237 -15.706 1.00 97.12 85 GLU A C 1
ATOM 703 O O . GLU A 1 85 ? 9.388 -3.187 -14.520 1.00 97.12 85 GLU A O 1
ATOM 708 N N . GLU A 1 86 ? 8.928 -2.782 -16.675 1.00 97.69 86 GLU A N 1
ATOM 709 C CA . GLU A 1 86 ? 7.591 -2.246 -16.404 1.00 97.69 86 GLU A CA 1
ATOM 710 C C . GLU A 1 86 ? 6.636 -3.335 -15.901 1.00 97.69 86 GLU A C 1
ATOM 712 O O . GLU A 1 86 ? 5.871 -3.099 -14.963 1.00 97.69 86 GLU A O 1
ATOM 717 N N . GLU A 1 87 ? 6.698 -4.536 -16.476 1.00 97.81 87 GLU A N 1
ATOM 718 C CA . GLU A 1 87 ? 5.898 -5.673 -16.030 1.00 97.81 87 GLU A CA 1
ATOM 719 C C . GLU A 1 87 ? 6.245 -6.066 -14.591 1.00 97.81 87 GLU A C 1
ATOM 721 O O . GLU A 1 87 ? 5.336 -6.205 -13.771 1.00 97.81 87 GLU A O 1
ATOM 726 N N . LYS A 1 88 ? 7.536 -6.121 -14.239 1.00 97.62 88 LYS A N 1
ATOM 727 C CA . LYS A 1 88 ? 7.974 -6.335 -12.850 1.00 97.62 88 LYS A CA 1
ATOM 728 C C . LYS A 1 88 ? 7.410 -5.272 -11.910 1.00 97.62 88 LYS A C 1
ATOM 730 O O . LYS A 1 88 ? 6.788 -5.612 -10.908 1.00 97.62 88 LYS A O 1
ATOM 735 N N . ARG A 1 89 ? 7.508 -3.986 -12.267 1.00 98.00 89 ARG A N 1
ATOM 736 C CA . ARG A 1 89 ? 6.934 -2.892 -11.457 1.00 98.00 89 ARG A CA 1
ATOM 737 C C . ARG A 1 89 ? 5.416 -2.999 -11.295 1.00 98.00 89 ARG A C 1
ATOM 739 O O . ARG A 1 89 ? 4.882 -2.660 -10.233 1.00 98.00 89 ARG A O 1
ATOM 746 N N . ARG A 1 90 ? 4.703 -3.448 -12.333 1.00 98.12 90 ARG A N 1
ATOM 747 C CA . ARG A 1 90 ? 3.254 -3.696 -12.270 1.00 98.12 90 ARG A CA 1
ATOM 748 C C . ARG A 1 90 ? 2.938 -4.868 -11.345 1.00 98.12 90 ARG A C 1
ATOM 750 O O . ARG A 1 90 ? 2.031 -4.740 -10.526 1.00 98.12 90 ARG A O 1
ATOM 757 N N . GLN A 1 91 ? 3.697 -5.961 -11.427 1.00 98.06 91 GLN A N 1
ATOM 758 C CA . GLN A 1 91 ? 3.549 -7.122 -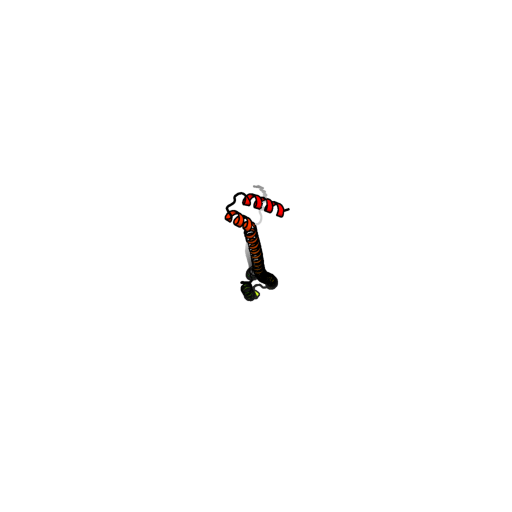10.545 1.00 98.06 91 GLN A CA 1
ATOM 759 C C . GLN A 1 91 ? 3.801 -6.744 -9.077 1.00 98.06 91 GLN A C 1
ATOM 761 O O . GLN A 1 91 ? 2.944 -7.019 -8.232 1.00 98.06 91 GLN A O 1
ATOM 766 N N . GLU A 1 92 ? 4.880 -6.012 -8.789 1.00 98.06 92 GLU A N 1
ATOM 767 C CA . GLU A 1 92 ? 5.192 -5.485 -7.452 1.00 98.06 92 GLU A CA 1
ATOM 768 C C . GLU A 1 92 ? 4.048 -4.631 -6.897 1.00 98.06 92 GLU A C 1
ATOM 770 O O . GLU A 1 92 ? 3.549 -4.872 -5.795 1.00 98.06 92 GLU A O 1
ATOM 775 N N . SER A 1 93 ? 3.568 -3.677 -7.699 1.00 98.19 93 SER A N 1
ATOM 776 C CA . SER A 1 93 ? 2.483 -2.775 -7.301 1.00 98.19 93 SER A CA 1
ATOM 777 C C . SER A 1 93 ? 1.163 -3.519 -7.088 1.00 98.19 93 SER A C 1
ATOM 779 O O . SER A 1 93 ? 0.425 -3.220 -6.150 1.00 98.19 93 SER A O 1
ATOM 781 N N . SER A 1 94 ? 0.854 -4.502 -7.937 1.00 98.38 94 SER A N 1
ATOM 782 C CA . SER A 1 94 ? -0.361 -5.310 -7.805 1.00 98.38 94 SER A CA 1
ATOM 783 C C . SER A 1 94 ? -0.346 -6.159 -6.532 1.00 98.38 94 SER A C 1
ATOM 785 O O . SER A 1 94 ? -1.342 -6.184 -5.810 1.00 98.38 94 SER A O 1
ATOM 787 N N . SER A 1 95 ? 0.800 -6.761 -6.201 1.00 98.44 95 SER A N 1
ATOM 788 C CA . SER A 1 95 ? 0.986 -7.579 -4.998 1.00 98.44 95 SER A CA 1
ATOM 789 C C . SER A 1 95 ? 0.879 -6.721 -3.733 1.00 98.44 95 SER A C 1
ATOM 791 O O . SER A 1 95 ? 0.158 -7.067 -2.796 1.00 98.44 95 SER A O 1
ATOM 793 N N . ALA A 1 96 ? 1.484 -5.528 -3.744 1.00 98.44 96 ALA A N 1
ATOM 794 C CA . ALA A 1 96 ? 1.369 -4.560 -2.656 1.00 98.44 96 ALA A CA 1
ATOM 795 C C . ALA A 1 96 ? -0.079 -4.088 -2.422 1.00 98.44 96 ALA A C 1
ATOM 797 O O . ALA A 1 96 ? -0.501 -3.913 -1.277 1.00 98.44 96 ALA A O 1
ATOM 798 N N . LEU A 1 97 ? -0.872 -3.904 -3.487 1.00 98.50 97 LEU A N 1
ATOM 799 C CA . LEU A 1 97 ? -2.285 -3.526 -3.368 1.00 98.50 97 LEU A CA 1
ATOM 800 C C . LEU A 1 97 ? -3.130 -4.604 -2.682 1.00 98.50 97 LEU A C 1
ATOM 802 O O . LEU A 1 97 ? -4.058 -4.254 -1.951 1.00 98.50 97 LEU A O 1
ATOM 806 N N . VAL A 1 98 ? -2.826 -5.888 -2.890 1.00 98.62 98 VAL A N 1
ATOM 807 C CA . VAL A 1 98 ? -3.529 -6.988 -2.210 1.00 98.62 98 VAL A CA 1
ATOM 808 C C . VAL A 1 98 ? -3.323 -6.884 -0.699 1.00 98.62 98 VAL A C 1
ATOM 810 O O . VAL A 1 98 ? -4.306 -6.824 0.038 1.00 98.62 98 VAL A O 1
ATOM 813 N N . VAL A 1 99 ? -2.075 -6.741 -0.242 1.00 98.69 99 VAL A N 1
ATOM 814 C CA . VAL A 1 99 ? -1.756 -6.578 1.188 1.00 98.69 99 VAL A CA 1
ATOM 815 C C . VAL A 1 99 ? -2.412 -5.314 1.757 1.00 98.69 99 VAL A C 1
ATOM 817 O O . VAL A 1 99 ? -3.058 -5.366 2.803 1.00 98.69 99 VAL A O 1
ATOM 820 N N . ARG A 1 100 ? -2.351 -4.183 1.038 1.00 98.62 100 ARG A N 1
ATOM 821 C CA . ARG A 1 100 ? -2.988 -2.922 1.464 1.00 98.62 100 ARG A CA 1
ATOM 822 C C . ARG A 1 100 ? -4.497 -3.032 1.661 1.00 98.62 100 ARG A C 1
ATOM 824 O O . ARG A 1 100 ? -5.030 -2.386 2.561 1.00 98.62 100 ARG A O 1
ATOM 831 N N . LYS A 1 101 ? -5.195 -3.851 0.871 1.00 98.75 101 LYS A N 1
ATOM 832 C CA . LYS A 1 101 ? -6.630 -4.112 1.079 1.00 98.75 101 LYS A CA 1
ATOM 833 C C . LYS A 1 101 ? -6.894 -4.841 2.397 1.00 98.75 101 LYS A C 1
ATOM 835 O O . LYS A 1 101 ? -7.875 -4.525 3.067 1.00 98.75 101 LYS A O 1
ATOM 840 N N . VAL A 1 102 ? -6.037 -5.787 2.789 1.00 98.75 102 VAL A N 1
ATOM 841 C CA . VAL A 1 102 ? -6.148 -6.457 4.098 1.00 98.75 102 VAL A CA 1
ATOM 842 C C . VAL A 1 102 ? -5.859 -5.468 5.229 1.00 98.75 102 VAL A C 1
ATOM 844 O O . VAL A 1 102 ? -6.652 -5.364 6.157 1.00 98.75 102 VAL A O 1
ATOM 847 N N . ILE A 1 103 ? -4.813 -4.642 5.092 1.00 98.56 103 ILE A N 1
ATOM 848 C CA . ILE A 1 103 ? -4.485 -3.563 6.045 1.00 98.56 103 ILE A CA 1
ATOM 849 C C . ILE A 1 103 ? -5.675 -2.611 6.243 1.00 98.56 103 ILE A C 1
ATOM 851 O O . ILE A 1 103 ? -5.995 -2.230 7.368 1.00 98.56 103 ILE A O 1
ATOM 855 N N . GLN A 1 104 ? -6.348 -2.211 5.160 1.00 98.69 104 GLN A N 1
ATOM 856 C CA . GLN A 1 104 ? -7.527 -1.345 5.244 1.00 98.69 104 GLN A CA 1
ATOM 857 C C . GLN A 1 104 ? -8.685 -2.006 6.001 1.00 98.69 104 GLN A C 1
ATOM 859 O O . GLN A 1 104 ? -9.308 -1.338 6.824 1.00 98.69 104 GLN A O 1
ATOM 864 N N . ARG A 1 105 ? -8.943 -3.301 5.772 1.00 98.62 105 ARG A N 1
ATOM 865 C CA . ARG A 1 105 ? -9.948 -4.063 6.534 1.00 98.62 105 ARG A CA 1
ATOM 866 C C . ARG A 1 105 ? -9.572 -4.172 8.011 1.00 98.62 105 ARG A C 1
ATOM 868 O O . ARG A 1 105 ? -10.420 -3.918 8.859 1.00 98.62 105 ARG A O 1
ATOM 875 N N . LEU A 1 106 ? -8.301 -4.435 8.316 1.00 98.62 106 LEU A N 1
ATOM 876 C CA . LEU A 1 106 ? -7.795 -4.522 9.687 1.00 98.62 106 LEU A CA 1
ATOM 877 C C . LEU A 1 106 ? -8.002 -3.218 10.477 1.00 98.62 106 LEU A C 1
ATOM 879 O O . LEU A 1 106 ? -8.351 -3.250 11.650 1.00 98.62 106 LEU A O 1
ATOM 883 N N . ARG A 1 107 ? -7.873 -2.045 9.843 1.00 98.38 107 ARG A N 1
ATOM 884 C CA . ARG A 1 107 ? -8.127 -0.744 10.508 1.00 98.38 107 ARG A CA 1
ATOM 885 C C . ARG A 1 107 ? -9.578 -0.535 10.955 1.00 98.38 107 ARG A C 1
ATOM 887 O O . ARG A 1 107 ? -9.827 0.344 11.790 1.00 98.38 107 ARG A O 1
ATOM 894 N N . LEU A 1 108 ? -10.505 -1.280 10.353 1.00 98.00 108 LEU A N 1
ATOM 895 C CA . LEU A 1 108 ? -11.935 -1.305 10.659 1.00 98.00 108 LEU A CA 1
ATOM 896 C C . LEU A 1 108 ? -12.323 -2.560 11.459 1.00 98.00 108 LEU A C 1
ATOM 898 O O . LEU A 1 108 ? -13.509 -2.868 11.567 1.00 98.00 108 LEU A O 1
ATOM 902 N N . ALA A 1 109 ? -11.340 -3.293 11.990 1.00 98.12 109 ALA A N 1
ATOM 903 C CA . ALA A 1 109 ? -11.590 -4.477 12.789 1.00 98.12 109 ALA A CA 1
ATOM 904 C C . ALA A 1 109 ? -12.351 -4.140 14.081 1.00 98.12 109 ALA A C 1
ATOM 906 O O . ALA A 1 109 ? -12.238 -3.060 14.663 1.00 98.12 109 ALA A O 1
ATOM 907 N N . THR A 1 110 ? -13.125 -5.120 14.514 1.00 98.00 110 THR A N 1
ATOM 908 C CA . THR A 1 110 ? -13.857 -5.202 15.775 1.00 98.00 110 THR A CA 1
ATOM 909 C C . THR A 1 110 ? -13.224 -6.302 16.623 1.00 98.00 110 THR A C 1
ATOM 911 O O . THR A 1 110 ? -12.500 -7.144 16.097 1.00 98.00 110 THR A O 1
ATOM 914 N N . ALA A 1 111 ? -13.519 -6.340 17.923 1.00 97.69 111 ALA A N 1
ATOM 915 C CA . ALA A 1 111 ? -12.940 -7.342 18.823 1.00 97.69 111 ALA A CA 1
ATOM 916 C C . ALA A 1 111 ? -13.189 -8.799 18.376 1.00 97.69 111 ALA A C 1
ATOM 918 O O . ALA A 1 111 ? -12.375 -9.669 18.650 1.00 97.69 111 ALA A O 1
ATOM 919 N N . GLU A 1 112 ? -14.287 -9.057 17.661 1.00 97.38 112 GLU A N 1
ATOM 920 C CA . GLU A 1 112 ? -14.681 -10.403 17.224 1.00 97.38 112 GLU A CA 1
ATOM 921 C C . GLU A 1 112 ? -13.929 -10.885 15.976 1.00 97.38 112 GLU A C 1
ATOM 923 O O . GLU A 1 112 ? -13.732 -12.082 15.817 1.00 97.38 112 GLU A O 1
ATOM 928 N N . ASN A 1 113 ? -13.500 -9.974 15.093 1.00 98.12 113 ASN A N 1
ATOM 929 C CA . ASN A 1 113 ? -12.874 -10.323 13.808 1.00 98.12 113 ASN A CA 1
ATOM 930 C C . ASN A 1 113 ? -11.389 -9.932 13.710 1.00 98.12 113 ASN A C 1
ATOM 932 O O . ASN A 1 113 ? -10.765 -10.142 12.669 1.00 98.12 113 ASN A O 1
ATOM 936 N N . PHE A 1 114 ? -10.829 -9.331 14.761 1.00 98.31 114 PHE A N 1
ATOM 937 C CA . PHE A 1 114 ? -9.453 -8.844 14.766 1.00 98.31 114 PHE A CA 1
ATOM 938 C C . PHE A 1 114 ? -8.434 -9.973 14.567 1.00 98.31 114 PHE A C 1
ATOM 940 O O . PHE A 1 114 ? -7.555 -9.847 13.716 1.00 98.31 114 PHE A O 1
ATOM 947 N N . GLU A 1 115 ? -8.590 -11.088 15.286 1.00 98.12 115 GLU A N 1
ATOM 948 C CA . GLU A 1 115 ? -7.678 -12.238 15.193 1.00 98.12 115 GLU A CA 1
ATOM 949 C C . GLU A 1 115 ? -7.698 -12.883 13.799 1.00 98.12 115 GLU A C 1
ATOM 951 O O . GLU A 1 115 ? -6.643 -13.155 13.221 1.00 98.12 115 GLU A O 1
ATOM 956 N N . ASP A 1 116 ? -8.883 -13.031 13.199 1.00 98.38 116 ASP A N 1
ATOM 957 C CA . ASP A 1 116 ? -9.023 -13.572 11.843 1.00 98.38 116 ASP A CA 1
ATOM 958 C C . ASP A 1 116 ? -8.337 -12.673 10.801 1.00 98.38 116 ASP A C 1
ATOM 960 O O . ASP A 1 116 ? -7.601 -13.155 9.934 1.00 98.38 116 ASP A O 1
ATOM 964 N N . LEU A 1 117 ? -8.532 -11.351 10.893 1.00 98.50 117 LEU A N 1
ATOM 965 C CA . LEU A 1 117 ? -7.912 -10.381 9.981 1.00 98.50 117 LEU A CA 1
ATOM 966 C C . LEU A 1 117 ? -6.396 -10.278 10.179 1.00 98.50 117 LEU A C 1
ATOM 968 O O . LEU A 1 117 ? -5.671 -10.025 9.212 1.00 98.50 117 LEU A O 1
ATOM 972 N N . ARG A 1 118 ? -5.904 -10.481 11.405 1.00 98.44 118 ARG A N 1
ATOM 973 C CA . ARG A 1 118 ? -4.472 -10.564 11.702 1.00 98.44 118 ARG A CA 1
ATOM 974 C C . ARG A 1 118 ? -3.851 -11.793 11.040 1.00 98.44 118 ARG A C 1
ATOM 976 O O . ARG A 1 118 ? -2.866 -11.649 10.317 1.00 98.44 118 ARG A O 1
ATOM 983 N N . ALA A 1 119 ? -4.459 -12.965 11.207 1.00 98.50 119 ALA A N 1
ATOM 984 C CA . ALA A 1 119 ? -4.003 -14.191 10.558 1.00 98.50 119 ALA A CA 1
ATOM 985 C C . ALA A 1 119 ? -4.060 -14.083 9.020 1.00 98.50 119 ALA A C 1
ATOM 987 O O . ALA A 1 119 ? -3.131 -14.506 8.326 1.00 98.50 119 ALA A O 1
ATOM 988 N N . GLU A 1 120 ? -5.114 -13.465 8.469 1.00 98.44 120 GLU A N 1
ATOM 989 C CA . GLU A 1 120 ? -5.226 -13.193 7.030 1.00 98.44 120 GLU A CA 1
ATOM 990 C C . GLU A 1 120 ? -4.101 -12.266 6.540 1.00 98.44 120 GLU A C 1
ATOM 992 O O . GLU A 1 120 ? -3.525 -12.503 5.472 1.00 98.44 120 GLU A O 1
ATOM 997 N N . LEU A 1 121 ? -3.758 -11.227 7.310 1.00 98.50 121 LEU A N 1
ATOM 998 C CA . LEU A 1 121 ? -2.675 -10.303 6.979 1.00 98.50 121 LEU A CA 1
ATOM 999 C C . LEU A 1 121 ? -1.315 -11.003 6.982 1.00 98.50 121 LEU A C 1
ATOM 1001 O O . LEU A 1 121 ? -0.578 -10.858 6.009 1.00 98.50 121 LEU A O 1
ATOM 1005 N N . GLU A 1 122 ? -1.002 -11.773 8.025 1.00 98.44 122 GLU A N 1
ATOM 1006 C CA . GLU A 1 122 ? 0.254 -12.527 8.136 1.00 98.44 122 GLU A CA 1
ATOM 1007 C C . GLU A 1 122 ? 0.405 -13.506 6.965 1.00 98.44 122 GLU A C 1
ATOM 1009 O O . GLU A 1 122 ? 1.416 -13.487 6.258 1.00 98.44 122 GLU A O 1
ATOM 1014 N N . ARG A 1 123 ? -0.649 -14.274 6.663 1.00 98.62 123 ARG A N 1
ATOM 1015 C CA . ARG A 1 123 ? -0.673 -15.188 5.516 1.00 98.62 123 ARG A CA 1
ATOM 1016 C C . ARG A 1 123 ? -0.461 -14.456 4.190 1.00 98.62 123 ARG A C 1
ATOM 1018 O O . ARG A 1 123 ? 0.380 -14.860 3.388 1.00 98.62 123 ARG A O 1
ATOM 1025 N N . THR A 1 124 ? -1.198 -13.369 3.957 1.00 98.38 124 THR A N 1
ATOM 1026 C CA . THR A 1 124 ? -1.103 -12.598 2.706 1.00 98.38 124 THR A CA 1
ATOM 1027 C C . THR A 1 124 ? 0.275 -11.954 2.558 1.00 98.38 124 THR A C 1
ATOM 1029 O O . THR A 1 124 ? 0.806 -11.889 1.451 1.00 98.38 124 THR A O 1
ATOM 1032 N N . GLN A 1 125 ? 0.886 -11.498 3.654 1.00 98.19 125 GLN A N 1
ATOM 1033 C CA . GLN A 1 125 ? 2.253 -10.988 3.636 1.00 98.19 125 GLN A CA 1
ATOM 1034 C C . GLN A 1 125 ? 3.238 -12.076 3.234 1.00 98.19 125 GLN A C 1
ATOM 1036 O O . GLN A 1 125 ? 4.006 -11.842 2.309 1.00 98.19 125 GLN A O 1
ATOM 1041 N N . THR A 1 126 ? 3.189 -13.265 3.846 1.00 98.25 126 THR A N 1
ATOM 1042 C CA . THR A 1 126 ? 4.079 -14.376 3.474 1.00 98.25 126 THR A CA 1
ATOM 1043 C C . THR A 1 126 ? 3.926 -14.760 1.999 1.00 98.25 126 THR A C 1
ATOM 1045 O O . THR A 1 126 ? 4.925 -14.935 1.309 1.00 98.25 126 THR A O 1
ATOM 1048 N N . GLU A 1 127 ? 2.695 -14.824 1.482 1.00 98.25 127 GLU A N 1
ATOM 1049 C CA . GLU A 1 127 ? 2.422 -15.191 0.083 1.00 98.25 127 GLU A CA 1
ATOM 1050 C C . GLU A 1 127 ? 2.870 -14.126 -0.942 1.00 98.25 127 GLU A C 1
ATOM 1052 O O . GLU A 1 127 ? 3.176 -14.462 -2.091 1.00 98.25 127 GLU A O 1
ATOM 1057 N N . GLN A 1 128 ? 2.879 -12.841 -0.566 1.00 98.25 128 GLN A N 1
ATOM 1058 C CA . GLN A 1 128 ? 3.177 -11.725 -1.477 1.00 98.25 128 GLN A CA 1
ATOM 1059 C C . GLN A 1 128 ? 4.562 -11.094 -1.261 1.00 98.25 128 GLN A C 1
ATOM 1061 O O . GLN A 1 128 ? 4.980 -10.285 -2.093 1.00 98.25 128 GLN A O 1
ATOM 1066 N N . LEU A 1 129 ? 5.290 -11.468 -0.201 1.00 97.50 129 LEU A N 1
ATOM 1067 C CA . LEU A 1 129 ? 6.546 -10.826 0.207 1.00 97.50 129 LEU A CA 1
ATOM 1068 C C . LEU A 1 129 ? 7.581 -10.794 -0.922 1.00 97.50 129 LEU A C 1
ATOM 1070 O O . LEU A 1 129 ? 8.129 -9.739 -1.234 1.00 97.50 129 LEU A O 1
ATOM 1074 N N . GLU A 1 130 ? 7.797 -11.934 -1.579 1.00 97.25 130 GLU A N 1
ATOM 1075 C CA . GLU A 1 130 ? 8.775 -12.059 -2.667 1.00 97.25 130 GLU A CA 1
ATOM 1076 C C . GLU A 1 130 ? 8.367 -11.264 -3.916 1.00 97.25 130 GLU A C 1
ATOM 1078 O O . GLU A 1 130 ? 9.217 -10.734 -4.629 1.00 97.25 130 GLU A O 1
ATOM 1083 N N . LYS A 1 131 ? 7.058 -11.134 -4.171 1.00 98.19 131 LYS A N 1
ATOM 1084 C CA . LYS A 1 131 ? 6.523 -10.461 -5.366 1.00 98.19 131 LYS A CA 1
ATOM 1085 C C . LYS A 1 131 ? 6.510 -8.944 -5.242 1.00 98.19 131 LYS A C 1
ATOM 1087 O O . LYS A 1 131 ? 6.445 -8.262 -6.257 1.00 98.19 131 LYS A O 1
ATOM 1092 N N . MET A 1 132 ? 6.533 -8.406 -4.025 1.00 97.88 132 MET A N 1
ATOM 1093 C CA . MET A 1 132 ? 6.447 -6.964 -3.777 1.00 97.88 132 MET A CA 1
ATOM 1094 C C . MET A 1 132 ? 7.756 -6.207 -4.030 1.00 97.88 132 MET A C 1
ATOM 1096 O O . MET A 1 132 ? 7.712 -4.986 -4.203 1.00 97.88 132 MET A O 1
ATOM 1100 N N . GLY A 1 133 ? 8.902 -6.896 -4.044 1.00 97.38 133 GLY A N 1
ATOM 1101 C CA . GLY A 1 133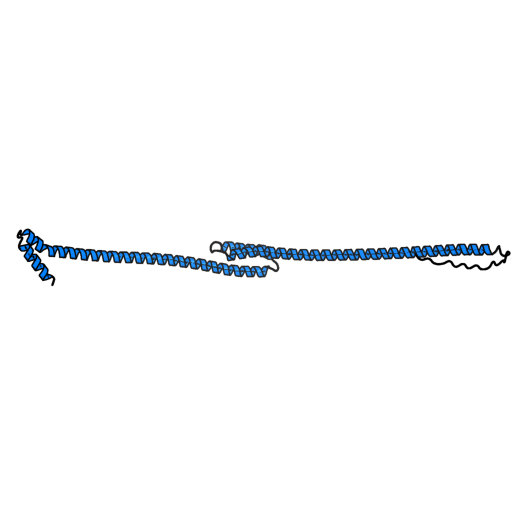 ? 10.205 -6.306 -4.360 1.00 97.38 133 GLY A CA 1
ATOM 1102 C C . GLY A 1 133 ? 10.496 -5.044 -3.541 1.00 97.38 133 GLY A C 1
ATOM 1103 O O . GLY A 1 133 ? 10.458 -5.055 -2.309 1.00 97.38 133 GLY A O 1
ATOM 1104 N N . ALA A 1 134 ? 10.728 -3.921 -4.226 1.00 97.50 134 ALA A N 1
ATOM 1105 C CA . ALA A 1 134 ? 11.056 -2.639 -3.593 1.00 97.50 134 ALA A CA 1
ATOM 1106 C C . ALA A 1 134 ? 9.921 -2.031 -2.738 1.00 97.50 134 ALA A C 1
ATOM 1108 O O . ALA A 1 134 ? 10.166 -1.111 -1.955 1.00 97.50 134 ALA A O 1
ATOM 1109 N N . GLN A 1 135 ? 8.675 -2.498 -2.879 1.00 98.06 135 GLN A N 1
ATOM 1110 C CA . GLN A 1 135 ? 7.540 -1.998 -2.089 1.00 98.06 135 GLN A CA 1
ATOM 1111 C C . GLN A 1 135 ? 7.354 -2.730 -0.751 1.00 98.06 135 GLN A C 1
ATOM 1113 O O . GLN A 1 135 ? 6.583 -2.249 0.082 1.00 98.06 135 GLN A O 1
ATOM 1118 N N . ALA A 1 136 ? 8.054 -3.849 -0.527 1.00 98.12 136 ALA A N 1
ATOM 1119 C CA . ALA A 1 136 ? 7.891 -4.699 0.653 1.00 98.12 136 ALA A CA 1
ATOM 1120 C C . ALA A 1 136 ? 8.060 -3.928 1.970 1.00 98.12 136 ALA A C 1
ATOM 1122 O O . ALA A 1 136 ? 7.142 -3.897 2.785 1.00 98.12 136 ALA A O 1
ATOM 1123 N N . GLU A 1 137 ? 9.182 -3.228 2.143 1.00 98.25 137 GLU A N 1
ATOM 1124 C CA . GLU A 1 137 ? 9.513 -2.526 3.390 1.00 98.25 137 GLU A CA 1
ATOM 1125 C C . GLU A 1 137 ? 8.450 -1.488 3.791 1.00 98.25 137 GLU A C 1
ATOM 1127 O O . GLU A 1 137 ? 7.993 -1.460 4.933 1.00 98.25 137 GLU A O 1
ATOM 1132 N N . LYS A 1 138 ? 7.990 -0.670 2.834 1.00 98.44 138 LYS A N 1
ATOM 1133 C CA . LYS A 1 138 ? 6.977 0.365 3.097 1.00 98.44 138 LYS A CA 1
ATOM 1134 C C . LYS A 1 138 ? 5.644 -0.239 3.525 1.00 98.44 138 LYS A C 1
ATOM 1136 O O . LYS A 1 138 ? 5.009 0.263 4.448 1.00 98.44 138 LYS A O 1
ATOM 1141 N N . VAL A 1 139 ? 5.215 -1.310 2.862 1.00 98.50 139 VAL A N 1
ATOM 1142 C CA . VAL A 1 139 ? 3.940 -1.965 3.174 1.00 98.50 139 VAL A CA 1
ATOM 1143 C C . VAL A 1 139 ? 4.015 -2.735 4.497 1.00 98.50 139 VAL A C 1
ATOM 1145 O O . VAL A 1 139 ? 3.029 -2.748 5.228 1.00 98.50 139 VAL A O 1
ATOM 1148 N N . LEU A 1 140 ? 5.172 -3.303 4.856 1.00 98.31 140 LEU A N 1
ATOM 1149 C CA . LEU A 1 140 ? 5.387 -3.911 6.175 1.00 98.31 140 LEU A CA 1
ATOM 1150 C C . LEU A 1 140 ? 5.277 -2.871 7.301 1.00 98.31 140 LEU A C 1
ATOM 1152 O O . LEU A 1 140 ? 4.566 -3.104 8.275 1.00 98.31 140 LEU A O 1
ATOM 1156 N N . GLN A 1 141 ? 5.870 -1.685 7.133 1.00 98.50 141 GLN A N 1
ATOM 1157 C CA . GLN A 1 141 ? 5.709 -0.581 8.090 1.00 98.50 141 GLN A CA 1
ATOM 1158 C C . GLN A 1 141 ? 4.252 -0.088 8.181 1.00 98.50 141 GLN A C 1
ATOM 1160 O O . GLN A 1 141 ? 3.765 0.240 9.265 1.00 98.50 141 GLN A O 1
ATOM 1165 N N . GLU A 1 142 ? 3.536 -0.010 7.051 1.00 98.44 142 GLU A N 1
ATOM 1166 C CA . GLU A 1 142 ? 2.102 0.322 7.034 1.00 98.44 142 GLU A CA 1
ATOM 1167 C C . GLU A 1 142 ? 1.273 -0.722 7.799 1.00 98.44 142 GLU A C 1
ATOM 1169 O O . GLU A 1 142 ? 0.333 -0.352 8.510 1.00 98.44 142 GLU A O 1
ATOM 1174 N N . ALA A 1 143 ? 1.620 -2.003 7.657 1.00 98.50 143 ALA A N 1
ATOM 1175 C CA . ALA A 1 143 ? 0.959 -3.112 8.326 1.00 98.50 143 ALA A CA 1
ATOM 1176 C C . ALA A 1 143 ? 1.194 -3.100 9.837 1.00 98.50 143 ALA A C 1
ATOM 1178 O O . ALA A 1 143 ? 0.230 -3.190 10.589 1.00 98.50 143 ALA A O 1
ATOM 1179 N N . GLU A 1 144 ? 2.436 -2.913 10.285 1.00 98.50 144 GLU A N 1
ATOM 1180 C CA . GLU A 1 144 ? 2.780 -2.824 11.708 1.00 98.50 144 GLU A CA 1
ATOM 1181 C C . GLU A 1 144 ? 2.019 -1.687 12.398 1.00 98.50 144 GLU A C 1
ATOM 1183 O O . GLU A 1 144 ? 1.336 -1.899 13.401 1.00 98.50 144 GLU A O 1
ATOM 1188 N N . LYS A 1 145 ? 2.026 -0.491 11.796 1.00 98.62 145 LYS A N 1
ATOM 1189 C CA . LYS A 1 145 ? 1.252 0.653 12.304 1.00 98.62 145 LYS A CA 1
ATOM 1190 C C . LYS A 1 145 ? -0.246 0.364 12.355 1.00 98.62 145 LYS A C 1
ATOM 1192 O O . LYS A 1 145 ? -0.924 0.805 13.278 1.00 98.62 145 LYS A O 1
ATOM 1197 N N . ALA A 1 146 ? -0.778 -0.338 11.355 1.00 98.38 146 ALA A N 1
ATOM 1198 C CA . ALA A 1 146 ? -2.191 -0.693 11.325 1.00 98.38 146 ALA A CA 1
ATOM 1199 C C . ALA A 1 146 ? -2.555 -1.750 12.375 1.00 98.38 146 ALA A C 1
ATOM 1201 O O . ALA A 1 146 ? -3.626 -1.629 12.961 1.00 98.38 146 ALA A O 1
ATOM 1202 N N . MET A 1 147 ? -1.682 -2.728 12.637 1.00 98.38 147 MET A N 1
ATOM 1203 C CA . MET A 1 147 ? -1.866 -3.716 13.705 1.00 98.38 147 MET A CA 1
ATOM 1204 C C . MET A 1 147 ? -1.908 -3.040 15.073 1.00 98.38 147 MET A C 1
ATOM 1206 O O . MET A 1 147 ? -2.858 -3.260 15.814 1.00 98.38 147 MET A O 1
ATOM 1210 N N . LEU A 1 148 ? -0.948 -2.156 15.372 1.00 98.44 148 LEU A N 1
ATOM 1211 C CA . LEU A 1 148 ? -0.922 -1.415 16.639 1.00 98.44 148 LEU A CA 1
ATOM 1212 C C . LEU A 1 148 ? -2.179 -0.556 16.825 1.00 98.44 148 LEU A C 1
ATOM 1214 O O . LEU A 1 148 ? -2.822 -0.618 17.868 1.00 98.44 148 LEU A O 1
ATOM 1218 N N . ALA A 1 149 ? -2.576 0.195 15.794 1.00 98.19 149 ALA A N 1
ATOM 1219 C CA . ALA A 1 149 ? -3.770 1.037 15.859 1.00 98.19 149 ALA A CA 1
ATOM 1220 C C . ALA A 1 149 ? -5.074 0.227 15.975 1.00 98.19 149 ALA A C 1
ATOM 1222 O O . ALA A 1 149 ? -6.034 0.685 16.592 1.00 98.19 149 ALA A O 1
ATOM 1223 N N . ALA A 1 150 ? -5.147 -0.949 15.349 1.00 98.31 150 ALA A N 1
ATOM 1224 C CA . ALA A 1 150 ? -6.304 -1.829 15.457 1.00 98.31 150 ALA A CA 1
ATOM 1225 C C . ALA A 1 150 ? -6.368 -2.505 16.836 1.00 98.31 150 ALA A C 1
ATOM 1227 O O . ALA A 1 150 ? -7.445 -2.529 17.427 1.00 98.31 150 ALA A O 1
ATOM 1228 N N . GLN A 1 151 ? -5.230 -2.949 17.378 1.00 98.31 151 GLN A N 1
ATOM 1229 C CA . GLN A 1 151 ? -5.131 -3.487 18.736 1.00 98.31 151 GLN A CA 1
ATOM 1230 C C . GLN A 1 151 ? -5.604 -2.459 19.767 1.00 98.31 151 GLN A C 1
ATOM 1232 O O . GLN A 1 151 ? -6.498 -2.752 20.552 1.00 98.31 151 GLN A O 1
ATOM 1237 N N . GLU A 1 152 ? -5.095 -1.225 19.700 1.00 98.44 152 GLU A N 1
ATOM 1238 C CA . GLU A 1 152 ? -5.490 -0.154 20.621 1.00 98.44 152 GLU A CA 1
ATOM 1239 C C . GLU A 1 152 ? -7.007 0.104 20.587 1.00 98.44 152 GLU A C 1
ATOM 1241 O O . GLU A 1 152 ? -7.646 0.243 21.629 1.00 98.44 152 GLU A O 1
ATOM 1246 N N . LYS A 1 153 ? -7.617 0.119 19.395 1.00 98.25 153 LYS A N 1
ATOM 1247 C CA . LYS A 1 153 ? -9.074 0.274 19.255 1.00 98.25 153 LYS A CA 1
ATOM 1248 C C . LYS A 1 153 ? -9.852 -0.894 19.852 1.00 98.25 153 LYS A C 1
ATOM 1250 O O . LYS A 1 153 ? -10.905 -0.671 20.449 1.00 98.25 153 LYS A O 1
ATOM 1255 N N . VAL A 1 154 ? -9.378 -2.123 19.652 1.00 98.12 154 VAL A N 1
ATOM 1256 C CA . VAL A 1 154 ? -10.004 -3.327 20.211 1.00 98.12 154 VAL A CA 1
ATOM 1257 C C . VAL A 1 154 ? -9.920 -3.294 21.734 1.00 98.12 154 VAL A C 1
ATOM 1259 O O . VAL A 1 154 ? -10.946 -3.470 22.389 1.00 98.12 154 VAL A O 1
ATOM 1262 N N . ASP A 1 155 ? -8.757 -2.959 22.288 1.00 97.94 155 ASP A N 1
ATOM 1263 C CA . ASP A 1 155 ? -8.542 -2.843 23.731 1.00 97.94 155 ASP A CA 1
ATOM 1264 C C . ASP A 1 155 ? -9.450 -1.766 24.341 1.00 97.94 155 ASP A C 1
ATOM 1266 O O . ASP A 1 155 ? -10.129 -2.015 25.337 1.00 97.94 155 ASP A O 1
ATOM 1270 N N . GLN A 1 156 ? -9.556 -0.595 23.702 1.00 98.00 156 GLN A N 1
ATOM 1271 C CA . GLN A 1 156 ? -10.479 0.467 24.118 1.00 98.00 156 GLN A CA 1
ATOM 1272 C C . GLN A 1 156 ? -11.946 0.020 24.057 1.00 98.00 156 GLN A C 1
ATOM 1274 O O . GLN A 1 156 ? -12.727 0.335 24.957 1.00 98.00 156 GLN A O 1
ATOM 1279 N N . ALA A 1 157 ? -12.342 -0.717 23.016 1.00 97.12 157 ALA A N 1
ATOM 1280 C CA . ALA A 1 157 ? -13.705 -1.223 22.882 1.00 97.12 157 ALA A CA 1
ATOM 1281 C C . ALA A 1 157 ? -14.038 -2.272 23.955 1.00 97.12 157 ALA A C 1
ATOM 1283 O O . ALA A 1 157 ? -15.145 -2.253 24.496 1.00 97.12 157 ALA A O 1
ATOM 1284 N N . ILE A 1 158 ? -13.095 -3.158 24.286 1.00 97.06 158 ILE A N 1
ATOM 1285 C CA . ILE A 1 158 ? -13.246 -4.158 25.352 1.00 97.06 158 ILE A CA 1
ATOM 1286 C C . ILE A 1 158 ? -13.319 -3.467 26.714 1.00 97.06 158 ILE A C 1
ATOM 1288 O O . ILE A 1 158 ? -14.267 -3.712 27.458 1.00 97.06 158 ILE A O 1
ATOM 1292 N N . ALA A 1 159 ? -12.385 -2.559 27.011 1.00 98.00 159 ALA A N 1
ATOM 1293 C CA . ALA A 1 159 ? -12.364 -1.812 28.266 1.00 98.00 159 ALA A CA 1
ATOM 1294 C C . ALA A 1 159 ? -13.660 -1.014 28.471 1.00 98.00 159 ALA A C 1
ATOM 1296 O O . ALA A 1 159 ? -14.232 -1.027 29.559 1.00 98.00 159 ALA A O 1
ATOM 1297 N N . LYS A 1 160 ? -14.176 -0.379 27.410 1.00 97.94 160 LYS A N 1
ATOM 1298 C CA . LYS A 1 160 ? -15.458 0.326 27.463 1.00 97.94 160 LYS A CA 1
ATOM 1299 C C . LYS A 1 160 ? -16.633 -0.621 27.719 1.00 97.94 160 LYS A C 1
ATOM 1301 O O . LYS A 1 160 ? -17.457 -0.320 28.570 1.00 97.94 160 LYS A O 1
ATOM 1306 N N . ARG A 1 161 ? -16.706 -1.767 27.029 1.00 97.38 161 ARG A N 1
ATOM 1307 C CA . ARG A 1 161 ? -17.768 -2.768 27.261 1.00 97.38 161 ARG A CA 1
ATOM 1308 C C . ARG A 1 161 ? -17.759 -3.275 28.705 1.00 97.38 161 ARG A C 1
ATOM 1310 O O . ARG A 1 161 ? -18.821 -3.400 29.299 1.00 97.38 161 ARG A O 1
ATOM 1317 N N . GLN A 1 162 ? -16.574 -3.523 29.261 1.00 97.88 162 GLN A N 1
ATOM 1318 C CA . GLN A 1 162 ? -16.416 -3.948 30.652 1.00 97.88 162 GLN A CA 1
ATOM 1319 C C . GLN A 1 162 ? -16.840 -2.854 31.641 1.00 97.88 162 GLN A C 1
ATOM 1321 O O . GLN A 1 162 ? -17.542 -3.155 32.600 1.00 97.88 162 GLN A O 1
ATOM 1326 N N . ALA A 1 163 ? -16.466 -1.595 31.395 1.00 98.31 163 ALA A N 1
ATOM 1327 C CA . ALA A 1 163 ? -16.874 -0.468 32.233 1.00 98.31 163 ALA A CA 1
ATOM 1328 C C . ALA A 1 163 ? -18.393 -0.224 32.184 1.00 98.31 163 ALA A C 1
ATOM 1330 O O . ALA A 1 163 ? -19.018 -0.069 33.229 1.00 98.31 163 ALA A O 1
ATOM 1331 N N . ASP A 1 164 ? -18.997 -0.257 30.992 1.00 97.56 164 ASP A N 1
ATOM 1332 C CA . ASP A 1 164 ? -20.445 -0.094 30.812 1.00 97.56 164 ASP A CA 1
ATOM 1333 C C . ASP A 1 164 ? -21.222 -1.243 31.493 1.00 97.56 164 ASP A C 1
ATOM 1335 O O . ASP A 1 164 ? -22.280 -1.025 32.085 1.00 97.56 164 ASP A O 1
ATOM 1339 N N . GLU A 1 165 ? -20.701 -2.474 31.442 1.00 97.75 165 GLU A N 1
ATOM 1340 C CA . GLU A 1 165 ? -21.295 -3.628 32.126 1.00 97.75 165 GLU A CA 1
ATOM 1341 C C . GLU A 1 165 ? -21.187 -3.518 33.653 1.00 97.75 165 GLU A C 1
ATOM 1343 O O . GLU A 1 165 ? -22.179 -3.749 34.345 1.00 97.75 165 GLU A O 1
ATOM 1348 N N . GLN A 1 166 ? -20.027 -3.112 34.177 1.00 97.94 166 GLN A N 1
ATOM 1349 C CA . GLN A 1 166 ? -19.837 -2.860 35.609 1.00 97.94 166 GLN A CA 1
ATOM 1350 C C . GLN A 1 166 ? -20.759 -1.748 36.107 1.00 97.94 166 GLN A C 1
ATOM 1352 O O . GLN A 1 166 ? -21.458 -1.935 37.099 1.00 97.94 166 GLN A O 1
ATOM 1357 N N . GLN A 1 167 ? -20.839 -0.634 35.377 1.00 98.19 167 GLN A N 1
ATOM 1358 C CA . GLN A 1 167 ? -21.729 0.467 35.724 1.00 98.19 167 GLN A CA 1
ATOM 1359 C C . GLN A 1 167 ? -23.197 0.022 35.737 1.00 98.19 167 GLN A C 1
ATOM 1361 O O . GLN A 1 167 ? -23.941 0.379 36.646 1.00 98.19 167 GLN A O 1
ATOM 1366 N N . ARG A 1 168 ? -23.617 -0.812 34.775 1.00 98.19 168 ARG A N 1
ATOM 1367 C CA . ARG A 1 168 ? -24.983 -1.353 34.752 1.00 98.19 168 ARG A CA 1
ATOM 1368 C C . ARG A 1 168 ? -25.285 -2.212 35.981 1.00 98.19 168 ARG A C 1
ATOM 1370 O O . ARG A 1 168 ? -26.397 -2.137 36.494 1.00 98.19 168 ARG A O 1
ATOM 1377 N N . LEU A 1 169 ? -24.328 -3.022 36.433 1.00 97.94 169 LEU A N 1
ATOM 1378 C CA . LEU A 1 169 ? -24.484 -3.841 37.637 1.00 97.94 169 LEU A CA 1
ATOM 1379 C C . LEU A 1 169 ? -24.553 -2.970 38.899 1.00 97.94 169 LEU A C 1
ATOM 1381 O O . LEU A 1 169 ? -25.461 -3.158 39.701 1.00 97.94 169 LEU A O 1
ATOM 1385 N N . GLU A 1 170 ? -23.670 -1.978 39.036 1.00 97.94 170 GLU A N 1
ATOM 1386 C CA . GLU A 1 170 ? -23.688 -1.046 40.171 1.00 97.94 170 GLU A CA 1
ATOM 1387 C C . GLU A 1 170 ? -24.983 -0.228 40.240 1.00 97.94 170 GLU A C 1
ATOM 1389 O O . GLU A 1 170 ? -25.534 -0.026 41.321 1.00 97.94 170 GLU A O 1
ATOM 1394 N N . ASP A 1 171 ? -25.484 0.253 39.102 1.00 97.00 171 ASP A N 1
ATOM 1395 C CA . ASP A 1 171 ? -26.733 1.014 39.046 1.00 97.00 171 ASP A CA 1
ATOM 1396 C C . ASP A 1 171 ? -27.946 0.119 39.354 1.00 97.00 171 ASP A C 1
ATOM 1398 O O . ASP A 1 171 ? -28.896 0.563 40.002 1.00 97.00 171 ASP A O 1
ATOM 1402 N N . GLU A 1 172 ? -27.918 -1.153 38.942 1.00 98.00 172 GLU A N 1
ATOM 1403 C CA . GLU A 1 172 ? -28.952 -2.128 39.300 1.00 98.00 172 GLU A CA 1
ATOM 1404 C C . GLU A 1 172 ? -28.930 -2.462 40.802 1.00 98.00 172 GLU A C 1
ATOM 1406 O O . GLU A 1 172 ? -29.991 -2.577 41.419 1.00 98.00 172 GLU A O 1
ATOM 1411 N N . 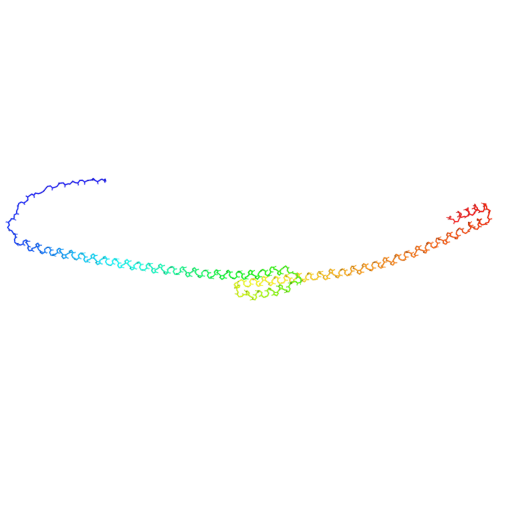GLU A 1 173 ? -27.748 -2.581 41.409 1.00 98.38 173 GLU A N 1
ATOM 1412 C CA . GLU A 1 173 ? -27.592 -2.780 42.854 1.00 98.38 173 GLU A CA 1
ATOM 1413 C C . GLU A 1 173 ? -28.066 -1.560 43.648 1.00 98.38 173 GLU A C 1
ATOM 1415 O O . GLU A 1 173 ? -28.929 -1.705 44.516 1.00 98.38 173 GLU A O 1
ATOM 1420 N N . LYS A 1 174 ? -27.613 -0.351 43.291 1.00 98.25 174 LYS A N 1
ATOM 1421 C CA . LYS A 1 174 ? -28.064 0.902 43.927 1.00 98.25 174 LYS A CA 1
ATOM 1422 C C . LYS A 1 174 ? -29.573 1.068 43.834 1.00 98.25 174 LYS A C 1
ATOM 1424 O O . LYS A 1 174 ? -30.219 1.428 44.812 1.00 98.25 174 LYS A O 1
ATOM 1429 N N . ARG A 1 175 ? -30.158 0.748 42.678 1.00 98.44 175 ARG A N 1
ATOM 1430 C CA . ARG A 1 175 ? -31.608 0.809 42.500 1.00 98.44 175 ARG A CA 1
ATOM 1431 C C . ARG A 1 175 ? -32.341 -0.155 43.435 1.00 98.44 175 ARG A C 1
ATOM 1433 O O . ARG A 1 175 ? -33.347 0.239 44.016 1.00 98.44 175 ARG A O 1
ATOM 1440 N N . LYS A 1 176 ? -31.846 -1.385 43.611 1.00 98.38 176 LYS A N 1
ATOM 1441 C CA . LYS A 1 176 ? -32.428 -2.352 44.561 1.00 98.38 176 LYS A CA 1
ATOM 1442 C C . LYS A 1 176 ? -32.296 -1.879 46.009 1.00 98.38 176 LYS A C 1
ATOM 1444 O O . LYS A 1 176 ? -33.235 -2.040 46.786 1.00 98.38 176 LYS A O 1
ATOM 1449 N N . GLU A 1 177 ? -31.161 -1.287 46.374 1.00 98.12 177 GLU A N 1
ATOM 1450 C CA . GLU A 1 177 ? -30.948 -0.710 47.707 1.00 98.12 177 GLU A CA 1
ATOM 1451 C C . GLU A 1 177 ? -31.900 0.461 47.983 1.00 98.12 177 GLU A C 1
ATOM 1453 O O . GLU A 1 177 ? -32.516 0.521 49.052 1.00 98.12 177 GLU A O 1
ATOM 1458 N N . ASP A 1 178 ? -32.074 1.360 47.014 1.00 96.69 178 ASP A N 1
ATOM 1459 C CA . ASP A 1 178 ? -32.995 2.490 47.115 1.00 96.69 178 ASP A CA 1
ATOM 1460 C C . ASP A 1 178 ? -34.456 2.028 47.174 1.00 96.69 178 ASP A C 1
ATOM 1462 O O . ASP A 1 178 ? -35.218 2.520 48.007 1.00 96.69 178 ASP A O 1
ATOM 1466 N N . GLU A 1 179 ? -34.849 1.048 46.354 1.00 98.00 179 GLU A N 1
ATOM 1467 C CA . GLU A 1 179 ? -36.183 0.436 46.399 1.00 98.00 179 GLU A CA 1
ATOM 1468 C C . GLU A 1 179 ? -36.457 -0.186 47.782 1.00 98.00 179 GLU A C 1
ATOM 1470 O O . GLU A 1 179 ? -37.491 0.105 48.389 1.00 98.00 179 GLU A O 1
ATOM 1475 N N . ALA A 1 180 ? -35.503 -0.934 48.347 1.00 98.50 180 ALA A N 1
ATOM 1476 C CA . ALA A 1 180 ? -35.619 -1.500 49.693 1.00 98.50 180 ALA A CA 1
ATOM 1477 C C . ALA A 1 180 ? -35.680 -0.417 50.790 1.00 98.50 180 ALA A C 1
ATOM 1479 O O . ALA A 1 180 ? -36.414 -0.548 51.776 1.00 98.50 180 ALA A O 1
ATOM 1480 N N . ARG A 1 181 ? -34.932 0.682 50.632 1.00 98.44 181 ARG A N 1
ATOM 1481 C CA . ARG A 1 181 ? -34.959 1.819 51.562 1.00 98.44 181 ARG A CA 1
ATOM 1482 C C . ARG A 1 181 ? -36.299 2.548 51.523 1.00 98.44 181 ARG A C 1
ATOM 1484 O O . ARG A 1 181 ? -36.827 2.892 52.582 1.00 98.44 181 ARG A O 1
ATOM 1491 N N . ILE A 1 182 ? -36.840 2.783 50.330 1.00 98.25 182 ILE A N 1
ATOM 1492 C CA . ILE A 1 182 ? -38.155 3.405 50.139 1.00 98.25 182 ILE A CA 1
ATOM 1493 C C . ILE A 1 182 ? -39.239 2.516 50.743 1.00 98.25 182 ILE A C 1
ATOM 1495 O O . ILE A 1 182 ? -40.077 3.020 51.488 1.00 98.25 182 ILE A O 1
ATOM 1499 N N . GLU A 1 183 ? -39.196 1.206 50.492 1.00 98.38 183 GLU A N 1
ATOM 1500 C CA . GLU A 1 183 ? -40.150 0.257 51.069 1.00 98.38 183 GLU A CA 1
ATOM 1501 C C . GLU A 1 183 ? -40.118 0.291 52.602 1.00 98.38 183 GLU A C 1
ATOM 1503 O O . GLU A 1 183 ? -41.166 0.392 53.244 1.00 98.38 183 GLU A O 1
ATOM 1508 N N . ARG A 1 184 ? -38.924 0.299 53.205 1.00 98.56 184 ARG A N 1
ATOM 1509 C CA . ARG A 1 184 ? -38.774 0.412 54.660 1.00 98.56 184 ARG A CA 1
ATOM 1510 C C . ARG A 1 184 ? -39.377 1.708 55.208 1.00 98.56 184 ARG A C 1
ATOM 1512 O O . ARG A 1 184 ? -40.135 1.657 56.175 1.00 98.56 184 ARG A O 1
ATOM 1519 N N . LEU A 1 185 ? -39.065 2.855 54.600 1.00 97.75 185 LEU A N 1
ATOM 1520 C CA . LEU A 1 185 ? -39.611 4.150 55.026 1.00 97.75 185 LEU A CA 1
ATOM 1521 C C . LEU A 1 185 ? -41.136 4.206 54.861 1.00 97.75 185 LEU A C 1
ATOM 1523 O O . LEU A 1 185 ? -41.824 4.744 55.725 1.00 97.75 185 LEU A O 1
ATOM 1527 N N . ALA A 1 186 ? -41.676 3.615 53.793 1.00 98.31 186 ALA A N 1
ATOM 1528 C CA . ALA A 1 186 ? -43.116 3.524 53.571 1.00 98.31 186 ALA A CA 1
ATOM 1529 C C . ALA A 1 186 ? -43.808 2.657 54.638 1.00 98.31 186 ALA A C 1
ATOM 1531 O O . ALA A 1 186 ? -44.862 3.038 55.148 1.00 98.31 186 ALA A O 1
ATOM 1532 N N . GLN A 1 187 ? -43.205 1.527 55.026 1.00 98.56 187 GLN A N 1
ATOM 1533 C CA . GLN A 1 187 ? -43.712 0.686 56.114 1.00 98.56 187 GLN A CA 1
ATOM 1534 C C . GLN A 1 187 ? -43.667 1.407 57.470 1.00 98.56 187 GLN A C 1
ATOM 1536 O O . GLN A 1 187 ? -44.625 1.322 58.237 1.00 98.56 187 GLN A O 1
ATOM 1541 N N . GLU A 1 188 ? -42.578 2.119 57.778 1.00 98.25 188 GLU A N 1
ATOM 1542 C CA . GLU A 1 188 ? -42.451 2.918 59.006 1.00 98.25 188 GLU A CA 1
ATOM 1543 C C . GLU A 1 188 ? -43.502 4.043 59.051 1.00 98.25 188 GLU A C 1
ATOM 1545 O O . GLU A 1 188 ? -44.206 4.180 60.053 1.00 98.25 188 GLU A O 1
ATOM 1550 N N . ALA A 1 189 ? -43.691 4.779 57.950 1.00 98.19 189 ALA A N 1
ATOM 1551 C CA . ALA A 1 189 ? -44.714 5.821 57.845 1.00 98.19 189 ALA A CA 1
ATOM 1552 C C . ALA A 1 189 ? -46.140 5.258 57.975 1.00 98.19 189 ALA A C 1
ATOM 1554 O O . ALA A 1 189 ? -46.962 5.819 58.696 1.00 98.19 189 ALA A O 1
ATOM 1555 N N . SER A 1 190 ? -46.432 4.117 57.337 1.00 98.00 190 SER A N 1
ATOM 1556 C CA . SER A 1 190 ? -47.741 3.462 57.448 1.00 98.00 190 SER A CA 1
ATOM 1557 C C . SER A 1 190 ? -48.060 3.040 58.883 1.00 98.00 190 SER A C 1
ATOM 1559 O O . SER A 1 190 ? -49.215 3.136 59.289 1.00 98.00 190 SER A O 1
ATOM 1561 N N . LYS A 1 191 ? -47.064 2.580 59.652 1.00 98.56 191 LYS A N 1
ATOM 1562 C CA . LYS A 1 191 ? -47.249 2.237 61.070 1.00 98.56 191 LYS A CA 1
ATOM 1563 C C . LYS A 1 191 ? -47.558 3.473 61.909 1.00 98.56 191 LYS A C 1
ATOM 1565 O O . LYS A 1 191 ? -48.503 3.443 62.685 1.00 98.56 191 LYS A O 1
ATOM 1570 N N . GLN A 1 192 ? -46.826 4.568 61.705 1.00 97.69 192 GLN A N 1
ATOM 1571 C CA . GLN A 1 192 ? -47.069 5.824 62.424 1.00 97.69 192 GLN A CA 1
ATOM 1572 C C . GLN A 1 192 ? -48.463 6.397 62.144 1.00 97.69 192 GLN A C 1
ATOM 1574 O O . GLN A 1 192 ? -49.115 6.882 63.063 1.00 97.69 192 GLN A O 1
ATOM 1579 N N . VAL A 1 193 ? -48.942 6.311 60.898 1.00 98.56 193 VAL A N 1
ATOM 1580 C CA . VAL A 1 193 ? -50.311 6.727 60.550 1.00 98.56 193 VAL A CA 1
ATOM 1581 C C . VAL A 1 193 ? -51.342 5.849 61.256 1.00 98.56 193 VAL A C 1
ATOM 1583 O O . VAL A 1 193 ? -52.255 6.389 61.863 1.00 98.56 193 VAL A O 1
ATOM 1586 N N . GLN A 1 194 ? -51.172 4.523 61.265 1.00 98.12 194 GLN A N 1
ATOM 1587 C CA . GLN A 1 194 ? -52.084 3.615 61.976 1.00 98.12 194 GLN A CA 1
ATOM 1588 C C . GLN A 1 194 ? -52.098 3.854 63.493 1.00 98.12 194 GLN A C 1
ATOM 1590 O O . GLN A 1 194 ? -53.157 3.809 64.117 1.00 98.12 194 GLN A O 1
ATOM 1595 N N . GLU A 1 195 ? -50.938 4.117 64.097 1.00 97.75 195 GLU A N 1
ATOM 1596 C CA . GLU A 1 195 ? -50.828 4.470 65.516 1.00 97.75 195 GLU A CA 1
ATOM 1597 C C . GLU A 1 195 ? -51.529 5.804 65.813 1.00 97.75 195 GLU A C 1
ATOM 1599 O O . GLU A 1 195 ? -52.304 5.898 66.769 1.00 97.75 195 GLU A O 1
ATOM 1604 N N . ALA A 1 196 ? -51.319 6.816 64.965 1.00 97.75 196 ALA A N 1
ATOM 1605 C CA . ALA A 1 196 ? -51.980 8.112 65.077 1.00 97.75 196 ALA A CA 1
ATOM 1606 C C . ALA A 1 196 ? -53.504 7.990 64.910 1.00 97.75 196 ALA A C 1
ATOM 1608 O O . ALA A 1 196 ? -54.246 8.454 65.773 1.00 97.75 196 ALA A O 1
ATOM 1609 N N . GLU A 1 197 ? -53.980 7.309 63.867 1.00 97.25 197 GLU A N 1
ATOM 1610 C CA . GLU A 1 197 ? -55.404 7.028 63.643 1.00 97.25 197 GLU A CA 1
ATOM 1611 C C . GLU A 1 197 ? -56.017 6.274 64.827 1.00 97.25 197 GLU A C 1
ATOM 1613 O O . GLU A 1 197 ? -57.080 6.654 65.313 1.00 97.25 197 GLU A O 1
ATOM 1618 N N . GLY A 1 198 ? -55.325 5.260 65.354 1.00 96.88 198 GLY A N 1
ATOM 1619 C CA . GLY A 1 198 ? -55.761 4.527 66.540 1.00 96.88 198 GLY A CA 1
ATOM 1620 C C . GLY A 1 198 ? -55.903 5.428 67.769 1.00 96.88 198 GLY A C 1
ATOM 1621 O O . GLY A 1 198 ? -56.895 5.328 68.492 1.00 96.88 198 GLY A O 1
ATOM 1622 N N . SER A 1 199 ? -54.955 6.345 67.991 1.00 96.75 199 SER A N 1
ATOM 1623 C CA . SER A 1 199 ? -55.032 7.315 69.091 1.00 96.75 199 SER A CA 1
ATOM 1624 C C . SER A 1 199 ? -56.152 8.345 68.915 1.00 96.75 199 SER A C 1
ATOM 1626 O O . SER A 1 199 ? -56.820 8.674 69.893 1.00 96.75 199 SER A O 1
ATOM 1628 N N . VAL A 1 200 ? -56.415 8.799 67.684 1.00 97.12 200 VAL A N 1
ATOM 1629 C CA . VAL A 1 200 ? -57.527 9.710 67.372 1.00 97.12 200 VAL A CA 1
ATOM 1630 C C . VAL A 1 200 ? -58.864 9.014 67.604 1.00 97.12 200 VAL A C 1
ATOM 1632 O O . VAL A 1 200 ? -59.713 9.571 68.289 1.00 97.12 200 VAL A O 1
ATOM 1635 N N . VAL A 1 201 ? -59.034 7.779 67.122 1.00 96.81 201 VAL A N 1
ATOM 1636 C CA . VAL A 1 201 ? -60.255 6.986 67.348 1.00 96.81 201 VAL A CA 1
ATOM 1637 C C . VAL A 1 201 ? -60.478 6.725 68.839 1.00 96.81 201 VAL A C 1
ATOM 1639 O O . VAL A 1 201 ? -61.608 6.810 69.317 1.00 96.81 201 VAL A O 1
ATOM 1642 N N . ALA A 1 202 ? -59.417 6.426 69.595 1.00 95.50 202 ALA A N 1
ATOM 1643 C CA . ALA A 1 202 ? -59.510 6.247 71.042 1.00 95.50 202 ALA A CA 1
ATOM 1644 C C . ALA A 1 202 ? -59.917 7.546 71.757 1.00 95.50 202 ALA A C 1
ATOM 1646 O O . ALA A 1 202 ? -60.806 7.514 72.606 1.00 95.50 202 ALA A O 1
ATOM 1647 N N . ALA A 1 203 ? -59.312 8.679 71.388 1.00 94.19 203 ALA A N 1
ATOM 1648 C CA . ALA A 1 203 ? -59.659 9.990 71.929 1.00 94.19 203 ALA A CA 1
ATOM 1649 C C . ALA A 1 203 ? -61.095 10.404 71.566 1.00 94.19 203 ALA A C 1
ATOM 1651 O O . ALA A 1 203 ? -61.817 10.913 72.416 1.00 94.19 203 ALA A O 1
ATOM 1652 N N . GLU A 1 204 ? -61.540 10.140 70.335 1.00 93.19 204 GLU A N 1
ATOM 1653 C CA . GLU A 1 204 ? -62.906 10.410 69.879 1.00 93.19 204 GLU A CA 1
ATOM 1654 C C . GLU A 1 204 ? -63.929 9.543 70.626 1.00 93.19 204 GLU A C 1
ATOM 1656 O O . GLU A 1 204 ? -64.964 10.044 71.064 1.00 93.19 204 GLU A O 1
ATOM 1661 N N . ALA A 1 205 ? -63.637 8.256 70.837 1.00 93.44 205 ALA A N 1
ATOM 1662 C CA . ALA A 1 205 ? -64.496 7.363 71.611 1.00 93.44 205 ALA A CA 1
ATOM 1663 C C . ALA A 1 205 ? -64.609 7.788 73.085 1.00 93.44 205 ALA A C 1
ATOM 1665 O O . ALA A 1 205 ? -65.703 7.715 73.652 1.00 93.44 205 ALA A O 1
ATOM 1666 N N . ASP A 1 206 ? -63.505 8.233 73.692 1.00 91.38 206 ASP A N 1
ATOM 1667 C CA . ASP A 1 206 ? -63.485 8.739 75.068 1.00 91.38 206 ASP A CA 1
ATOM 1668 C C . ASP A 1 206 ? -64.229 10.081 75.184 1.00 91.38 206 ASP A C 1
ATOM 1670 O O . ASP A 1 206 ? -65.091 10.234 76.047 1.00 91.38 206 ASP A O 1
ATOM 1674 N N . ALA A 1 207 ? -64.019 11.008 74.243 1.00 89.19 207 ALA A N 1
ATOM 1675 C CA . ALA A 1 207 ? -64.725 12.291 74.185 1.00 89.19 207 ALA A CA 1
ATOM 1676 C C . ALA A 1 207 ? -66.233 12.146 73.893 1.00 89.19 207 ALA A C 1
ATOM 1678 O O . ALA A 1 207 ? -67.049 12.902 74.421 1.00 89.19 207 ALA A O 1
ATOM 1679 N N . ALA A 1 208 ? -66.639 11.158 73.090 1.00 89.06 208 ALA A N 1
ATOM 1680 C CA . ALA A 1 208 ? -68.048 10.870 72.802 1.00 89.06 208 ALA A CA 1
ATOM 1681 C C . ALA A 1 208 ? -68.769 10.139 73.950 1.00 89.06 208 ALA A C 1
ATOM 1683 O O . ALA A 1 208 ? -70.003 10.065 73.964 1.00 89.06 208 ALA A O 1
ATOM 1684 N N . ARG A 1 209 ? -68.028 9.581 74.914 1.00 88.81 209 ARG A N 1
ATOM 1685 C CA . ARG A 1 209 ? -68.578 8.843 76.056 1.00 88.81 209 ARG A CA 1
ATOM 1686 C C . ARG A 1 209 ? -69.566 9.663 76.904 1.00 88.81 209 ARG A C 1
ATOM 1688 O O . ARG A 1 209 ? -70.681 9.170 77.079 1.00 88.81 209 ARG A O 1
ATOM 1695 N N . PRO A 1 210 ? -69.254 10.888 77.377 1.00 82.69 210 PRO A N 1
ATOM 1696 C CA . PRO A 1 210 ? -70.203 11.698 78.149 1.00 82.69 210 PRO A CA 1
ATOM 1697 C C . PRO A 1 210 ? -71.468 12.064 77.360 1.00 82.69 210 PRO A C 1
ATOM 1699 O O . PRO A 1 210 ? -72.559 12.064 77.923 1.00 82.69 210 PRO A O 1
ATOM 1702 N N . LEU A 1 211 ? -71.354 12.308 76.049 1.00 78.06 211 LEU A N 1
ATOM 1703 C CA . LEU A 1 211 ? -72.510 12.553 75.178 1.00 78.06 211 LEU A CA 1
ATOM 1704 C C . LEU A 1 211 ? -73.430 11.327 75.099 1.00 78.06 211 LEU A C 1
ATOM 1706 O O . LEU A 1 211 ? -74.640 11.463 75.261 1.00 78.06 211 LEU A O 1
ATOM 1710 N N . ARG A 1 212 ? -72.869 10.123 74.924 1.00 82.38 212 ARG A N 1
ATOM 1711 C CA . ARG A 1 212 ? -73.647 8.871 74.918 1.00 82.38 212 ARG A CA 1
ATOM 1712 C C . ARG A 1 212 ? -74.281 8.562 76.272 1.00 82.38 212 ARG A C 1
ATOM 1714 O O . ARG A 1 212 ? -75.420 8.102 76.319 1.00 82.38 212 ARG A O 1
ATOM 1721 N N . GLU A 1 213 ? -73.559 8.801 77.366 1.00 80.25 213 GLU A N 1
ATOM 1722 C CA . GLU A 1 213 ? -74.082 8.625 78.725 1.00 80.25 213 GLU A CA 1
ATOM 1723 C C . GLU A 1 213 ? -75.238 9.610 79.009 1.00 80.25 213 GLU A C 1
ATOM 1725 O O . GLU A 1 213 ? -76.254 9.206 79.577 1.00 80.25 213 GLU A O 1
ATOM 1730 N N . ALA A 1 214 ? -75.152 10.860 78.535 1.00 74.19 214 ALA A N 1
ATOM 1731 C CA . ALA A 1 214 ? -76.235 11.845 78.625 1.00 74.19 214 ALA A CA 1
ATOM 1732 C C . ALA A 1 214 ? -77.454 11.491 77.748 1.00 74.19 214 ALA A C 1
ATOM 1734 O O . ALA A 1 214 ? -78.597 11.663 78.178 1.00 74.19 214 ALA A O 1
ATOM 1735 N N . GLU A 1 215 ? -77.233 10.960 76.542 1.00 74.12 215 GLU A N 1
ATOM 1736 C CA . GLU A 1 215 ? -78.298 10.531 75.625 1.00 74.12 215 GLU A CA 1
ATOM 1737 C C . GLU A 1 215 ? -79.080 9.330 76.190 1.00 74.12 215 GLU A C 1
ATOM 1739 O O . GLU A 1 215 ? -80.314 9.317 76.180 1.00 74.12 215 GLU A O 1
ATOM 1744 N N . ALA A 1 216 ? -78.377 8.360 76.786 1.00 78.88 216 ALA A N 1
ATOM 1745 C CA . ALA A 1 216 ? -78.986 7.206 77.451 1.00 78.88 216 ALA A CA 1
ATOM 1746 C C . ALA A 1 216 ? -79.825 7.585 78.689 1.00 78.88 216 ALA A C 1
ATOM 1748 O O . ALA A 1 216 ? -80.754 6.857 79.043 1.00 78.88 216 ALA A O 1
ATOM 1749 N N . ALA A 1 217 ? -79.542 8.723 79.331 1.00 76.94 217 ALA A N 1
ATOM 1750 C CA . ALA A 1 217 ? -80.309 9.227 80.471 1.00 76.94 217 ALA A CA 1
ATOM 1751 C C . ALA A 1 217 ? -81.648 9.900 80.082 1.00 76.94 217 ALA A C 1
ATOM 1753 O O . ALA A 1 217 ? -82.447 10.219 80.963 1.00 76.94 217 ALA A O 1
ATOM 1754 N N . GLY A 1 218 ? -81.933 10.100 78.787 1.00 57.91 218 GLY A N 1
ATOM 1755 C CA . GLY A 1 218 ? -83.257 10.500 78.285 1.00 57.91 218 GLY A CA 1
ATOM 1756 C C . GLY A 1 218 ? -83.705 11.936 78.600 1.00 57.91 218 GLY A C 1
ATOM 1757 O O . GLY A 1 218 ? -84.878 12.257 78.403 1.00 57.91 218 GLY A O 1
ATOM 1758 N N . ALA A 1 219 ? -82.811 12.812 79.073 1.00 54.97 219 ALA A N 1
ATOM 1759 C CA . ALA A 1 219 ? -83.135 14.196 79.426 1.00 54.97 219 ALA A CA 1
ATOM 1760 C C . ALA A 1 219 ? -82.574 15.189 78.383 1.00 54.97 219 ALA A C 1
ATOM 1762 O O . ALA A 1 219 ? -81.364 15.416 78.355 1.00 54.97 219 ALA A O 1
ATOM 1763 N N . PRO A 1 220 ? -83.411 15.862 77.566 1.00 59.47 220 PRO A N 1
ATOM 1764 C CA . PRO A 1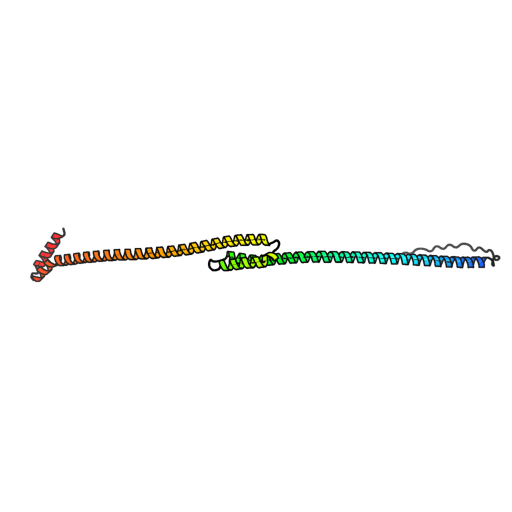 220 ? -82.938 16.807 76.544 1.00 59.47 220 PRO A CA 1
ATOM 1765 C C . PRO A 1 220 ? -82.200 18.033 77.118 1.00 59.47 220 PRO A C 1
ATOM 1767 O O . PRO A 1 220 ? -81.497 18.719 76.384 1.00 59.47 220 PRO A O 1
ATOM 1770 N N . GLN A 1 221 ? -82.319 18.302 78.425 1.00 63.09 221 GLN A N 1
ATOM 1771 C CA . GLN A 1 221 ? -81.562 19.359 79.108 1.00 63.09 221 GLN A CA 1
ATOM 1772 C C . GLN A 1 221 ? -80.089 19.002 79.370 1.00 63.09 221 GLN A C 1
ATOM 1774 O O . GLN A 1 221 ? -79.257 19.904 79.358 1.00 63.09 221 GLN A O 1
ATOM 1779 N N . GLY A 1 222 ? -79.738 17.721 79.539 1.00 62.47 222 GLY A N 1
ATOM 1780 C CA . GLY A 1 222 ? -78.355 17.315 79.835 1.00 62.47 222 GLY A CA 1
ATOM 1781 C C . GLY A 1 222 ? -77.398 17.476 78.649 1.00 62.47 222 GLY A C 1
ATOM 1782 O O . GLY A 1 222 ? -76.207 17.710 78.834 1.00 62.47 222 GLY A O 1
ATOM 1783 N N . VAL A 1 223 ? -77.925 17.421 77.421 1.00 62.62 223 VAL A N 1
ATOM 1784 C CA . VAL A 1 223 ? -77.135 17.575 76.187 1.00 62.62 223 VAL A CA 1
ATOM 1785 C C . VAL A 1 223 ? -76.588 19.003 76.042 1.00 62.62 223 VAL A C 1
ATOM 1787 O O . VAL A 1 223 ? -75.463 19.186 75.585 1.00 62.62 223 VAL A O 1
ATOM 1790 N N . LEU A 1 224 ? -77.349 20.017 76.474 1.00 65.94 224 LEU A N 1
ATOM 1791 C CA . LEU A 1 224 ? -76.920 21.421 76.435 1.00 65.94 224 LEU A CA 1
ATOM 1792 C C . LEU A 1 224 ? -75.815 21.724 77.460 1.00 65.94 224 LEU A C 1
ATOM 1794 O O . LEU A 1 224 ? -74.874 22.440 77.132 1.00 65.94 224 LEU A O 1
ATOM 1798 N N . GLU A 1 225 ? -75.887 21.148 78.663 1.00 67.69 225 GLU A N 1
ATOM 1799 C CA . GLU A 1 225 ? -74.863 21.334 79.705 1.00 67.69 225 GLU A CA 1
ATOM 1800 C C . GLU A 1 225 ? -73.534 20.657 79.335 1.00 67.69 225 GLU A C 1
ATOM 1802 O O . GLU A 1 225 ? -72.464 21.253 79.486 1.00 67.69 225 GLU A O 1
ATOM 1807 N N . ALA A 1 226 ? -73.594 19.444 78.771 1.00 66.44 226 ALA A N 1
ATOM 1808 C CA . ALA A 1 226 ? -72.410 18.735 78.288 1.00 66.44 226 ALA A CA 1
ATOM 1809 C C . ALA A 1 226 ? -71.711 19.478 77.133 1.00 66.44 226 ALA A C 1
ATOM 1811 O O . ALA A 1 226 ? -70.483 19.547 77.111 1.00 66.44 226 ALA A O 1
ATOM 1812 N N . ALA A 1 227 ? -72.473 20.089 76.215 1.00 68.62 227 ALA A N 1
ATOM 1813 C CA . ALA A 1 227 ? -71.911 20.901 75.133 1.00 68.62 227 ALA A CA 1
ATOM 1814 C C . ALA A 1 227 ? -71.170 22.144 75.664 1.00 68.62 227 ALA A C 1
ATOM 1816 O O . ALA A 1 227 ? -70.054 22.421 75.231 1.00 68.62 227 ALA A O 1
ATOM 1817 N N . THR A 1 228 ? -71.732 22.841 76.660 1.00 70.19 228 THR A N 1
ATOM 1818 C CA . THR A 1 228 ? -71.072 24.005 77.282 1.00 70.19 228 THR A CA 1
ATOM 1819 C C . THR A 1 228 ? -69.839 23.641 78.116 1.00 70.19 228 THR A C 1
ATOM 1821 O O . THR A 1 228 ? -68.911 24.439 78.216 1.00 70.19 228 THR A O 1
ATOM 1824 N N . ALA A 1 229 ? -69.790 22.438 78.701 1.00 68.31 229 ALA A N 1
ATOM 1825 C CA . ALA A 1 229 ? -68.620 21.970 79.445 1.00 68.31 229 ALA A CA 1
ATOM 1826 C C . ALA A 1 229 ? -67.449 21.587 78.522 1.00 68.31 229 ALA A C 1
ATOM 1828 O O . ALA A 1 229 ? -66.294 21.820 78.877 1.00 68.31 229 ALA A O 1
ATOM 1829 N N . ALA A 1 230 ? -67.743 21.042 77.337 1.00 66.69 230 ALA A N 1
ATOM 1830 C CA . ALA A 1 230 ? -66.726 20.703 76.345 1.00 66.69 230 ALA A CA 1
ATOM 1831 C C . ALA A 1 230 ? -66.049 21.954 75.749 1.00 66.69 230 ALA A C 1
ATOM 1833 O O . ALA A 1 230 ? -64.834 21.953 75.573 1.00 66.69 230 ALA A O 1
ATOM 1834 N N . GLU A 1 231 ? -66.794 23.043 75.512 1.00 65.50 231 GLU A N 1
ATOM 1835 C CA . GLU A 1 231 ? -66.214 24.315 75.040 1.00 65.50 231 GLU A CA 1
ATOM 1836 C C . GLU A 1 231 ? -65.241 24.941 76.057 1.00 65.50 231 GLU A C 1
ATOM 1838 O O . GLU A 1 231 ? -64.244 25.534 75.657 1.00 65.50 231 GLU A O 1
A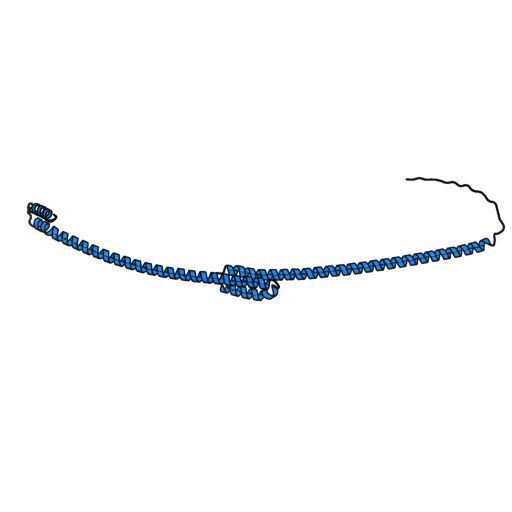TOM 1843 N N . GLY A 1 232 ? -65.468 24.758 77.364 1.00 62.72 232 GLY A N 1
ATOM 1844 C CA . GLY A 1 232 ? -64.602 25.302 78.419 1.00 62.72 232 GLY A CA 1
ATOM 1845 C C . GLY A 1 232 ? -63.302 24.528 78.680 1.00 62.72 232 GLY A C 1
ATOM 1846 O O . GLY A 1 232 ? -62.469 25.004 79.445 1.00 62.72 232 GLY A O 1
ATOM 1847 N N . GLN A 1 233 ? -63.120 23.339 78.092 1.00 55.94 233 GLN A N 1
ATOM 1848 C CA . GLN A 1 233 ? -61.904 22.520 78.249 1.00 55.94 233 GLN A CA 1
ATOM 1849 C C . GLN A 1 233 ? -60.923 22.631 77.069 1.00 55.94 233 GLN A C 1
ATOM 1851 O O . GLN A 1 233 ? -59.842 22.046 77.131 1.00 55.94 233 GLN A O 1
ATOM 1856 N N . CYS A 1 234 ? -61.279 23.366 76.010 1.00 50.81 234 CYS A N 1
ATOM 1857 C CA . CYS A 1 234 ? -60.420 23.585 74.841 1.00 50.81 234 CYS A CA 1
ATOM 1858 C C . CYS A 1 234 ? -59.761 24.980 74.776 1.00 50.81 234 CYS A C 1
ATOM 1860 O O . CYS A 1 234 ? -59.059 25.246 73.798 1.00 50.81 234 CYS A O 1
ATOM 1862 N N . GLU A 1 235 ? -59.957 25.842 75.782 1.00 48.06 235 GLU A N 1
ATOM 1863 C CA . GLU A 1 235 ? -59.096 27.018 76.039 1.00 48.06 235 GLU A CA 1
ATOM 1864 C C . GLU A 1 235 ? -57.842 26.628 76.836 1.00 48.06 235 GLU A C 1
ATOM 1866 O O . GLU A 1 235 ? -56.752 27.149 76.496 1.00 48.06 235 GLU A O 1
#

Organism: NCBI:txid1333877